Protein AF-W2SKC2-F1 (afdb_monomer)

Organism: Necator americanus (NCBI:txid51031)

Structure (mmCIF, N/CA/C/O backbone):
data_AF-W2SKC2-F1
#
_entry.id   AF-W2SKC2-F1
#
loop_
_atom_site.group_PDB
_atom_site.id
_atom_site.type_symbol
_atom_site.label_atom_id
_atom_site.label_alt_id
_atom_site.label_comp_id
_atom_site.label_asym_id
_atom_site.label_entity_id
_atom_site.label_seq_id
_atom_site.pdbx_PDB_ins_code
_atom_site.Cartn_x
_atom_site.Cartn_y
_atom_site.Cartn_z
_atom_site.occupancy
_atom_site.B_iso_or_equiv
_atom_site.auth_seq_id
_atom_site.auth_comp_id
_atom_site.auth_asym_id
_atom_site.auth_atom_id
_atom_site.pdbx_PDB_model_num
ATOM 1 N N . MET A 1 1 ? 34.112 10.067 -28.714 1.00 40.16 1 MET A N 1
ATOM 2 C CA . MET A 1 1 ? 34.175 9.701 -27.279 1.00 40.16 1 MET A CA 1
ATOM 3 C C . MET A 1 1 ? 33.811 10.871 -26.343 1.00 40.16 1 MET A C 1
ATOM 5 O O . MET A 1 1 ? 34.191 10.840 -25.188 1.00 40.16 1 MET A O 1
ATOM 9 N N . LEU A 1 2 ? 33.064 11.887 -26.811 1.00 38.91 2 LEU A N 1
ATOM 10 C CA . LEU A 1 2 ? 32.685 13.086 -26.029 1.00 38.91 2 LEU A CA 1
ATOM 11 C C . LEU A 1 2 ? 31.158 13.301 -25.934 1.00 38.91 2 LEU A C 1
ATOM 13 O O . LEU A 1 2 ? 30.699 14.217 -25.261 1.00 38.91 2 LEU A O 1
ATOM 17 N N . GLU A 1 3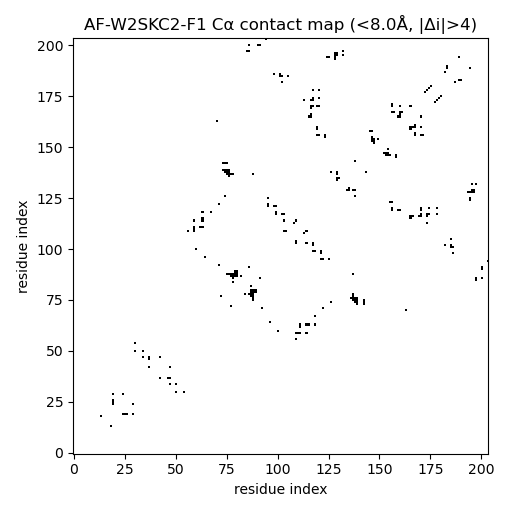 ? 30.354 12.457 -26.592 1.00 43.97 3 GLU A N 1
ATOM 18 C CA . GLU A 1 3 ? 28.886 12.585 -26.601 1.00 43.97 3 GLU A CA 1
ATOM 19 C C . GLU A 1 3 ? 28.180 11.682 -25.579 1.00 43.97 3 GLU A C 1
ATOM 21 O O . GLU A 1 3 ? 27.077 12.001 -25.142 1.00 43.97 3 GLU A O 1
ATOM 26 N N . MET A 1 4 ? 28.818 10.597 -25.124 1.00 42.38 4 MET A N 1
ATOM 27 C CA . MET A 1 4 ? 28.210 9.669 -24.156 1.00 42.38 4 MET A CA 1
ATOM 28 C C . MET A 1 4 ? 28.190 10.210 -22.716 1.00 42.38 4 MET A C 1
ATOM 30 O O . MET A 1 4 ? 27.341 9.810 -21.919 1.00 42.38 4 MET A O 1
ATOM 34 N N . GLU A 1 5 ? 29.066 11.159 -22.378 1.00 38.59 5 GLU A N 1
ATOM 35 C CA . GLU A 1 5 ? 29.107 11.766 -21.039 1.00 38.59 5 GLU A CA 1
ATOM 36 C C . GLU A 1 5 ? 27.990 12.801 -20.817 1.00 38.59 5 GLU A C 1
ATOM 38 O O . GLU A 1 5 ? 27.548 12.996 -19.686 1.00 38.59 5 GLU A O 1
ATOM 43 N N . LYS A 1 6 ? 27.431 13.399 -21.882 1.00 37.25 6 LYS A N 1
ATOM 44 C CA . LYS A 1 6 ? 26.348 14.399 -21.768 1.00 37.25 6 LYS A CA 1
ATOM 45 C C . LYS A 1 6 ? 24.965 13.812 -21.472 1.00 37.25 6 LYS A C 1
ATOM 47 O O . LYS A 1 6 ? 24.081 14.549 -21.036 1.00 37.25 6 LYS A O 1
ATOM 52 N N . PHE A 1 7 ? 24.762 12.509 -21.668 1.00 45.19 7 PHE A N 1
ATOM 53 C CA . PHE A 1 7 ? 23.481 11.854 -21.370 1.00 45.19 7 PHE A CA 1
ATOM 54 C C . PHE A 1 7 ? 23.238 11.625 -19.872 1.00 45.19 7 PHE A C 1
ATOM 56 O O . PHE A 1 7 ? 22.100 11.398 -19.474 1.00 45.19 7 PHE A O 1
ATOM 63 N N . HIS A 1 8 ? 24.270 11.726 -19.031 1.00 44.22 8 HIS A N 1
ATOM 64 C CA . HIS A 1 8 ? 24.169 11.400 -17.606 1.00 44.22 8 HIS A CA 1
ATOM 65 C C . HIS A 1 8 ? 23.664 12.553 -16.716 1.00 44.22 8 HIS A C 1
ATOM 67 O O . HIS A 1 8 ? 23.481 12.341 -15.521 1.00 44.22 8 HIS A O 1
ATOM 73 N N . GLN A 1 9 ? 23.426 13.756 -17.259 1.00 46.16 9 GLN A N 1
ATOM 74 C CA . GLN A 1 9 ? 23.131 14.954 -16.447 1.00 46.16 9 GLN A CA 1
ATOM 75 C C . GLN A 1 9 ? 21.843 15.710 -16.792 1.00 46.16 9 GLN A C 1
ATOM 77 O O . GLN A 1 9 ? 21.505 16.664 -16.093 1.00 46.16 9 GLN A O 1
ATOM 82 N N . ARG A 1 10 ? 21.093 15.327 -17.830 1.00 49.78 10 ARG A N 1
ATOM 83 C CA . ARG A 1 10 ? 19.802 15.977 -18.103 1.00 49.78 10 ARG A CA 1
ATOM 84 C C . ARG A 1 10 ? 18.673 15.146 -17.498 1.00 49.78 10 ARG A C 1
ATOM 86 O O . ARG A 1 10 ? 18.556 13.981 -17.878 1.00 49.78 10 ARG A O 1
ATOM 93 N N . PRO A 1 11 ? 17.818 15.700 -16.614 1.00 57.31 11 PRO A N 1
ATOM 94 C CA . PRO A 1 11 ? 16.533 15.069 -16.363 1.00 57.31 11 PRO A CA 1
ATOM 95 C C . PRO A 1 11 ? 15.854 14.929 -17.725 1.00 57.31 11 PRO A C 1
ATOM 97 O O . PRO A 1 11 ? 15.753 15.904 -18.474 1.00 57.31 11 PRO A O 1
ATOM 100 N N . PHE A 1 12 ? 15.480 13.704 -18.094 1.00 60.28 12 PHE A N 1
ATOM 101 C CA . PHE A 1 12 ? 14.680 13.501 -19.293 1.00 60.28 12 PHE A CA 1
ATOM 102 C C . PHE A 1 12 ? 13.454 14.419 -19.168 1.00 60.28 12 PHE A C 1
ATOM 104 O O . PHE A 1 12 ? 12.729 14.307 -18.179 1.00 60.28 12 PHE A O 1
ATOM 111 N N . PRO A 1 13 ? 13.216 15.339 -20.119 1.00 70.50 13 PRO A N 1
ATOM 112 C CA . PRO A 1 13 ? 12.170 16.356 -19.981 1.00 70.50 13 PRO A CA 1
ATOM 113 C C . PRO A 1 13 ? 10.753 15.762 -19.987 1.00 70.50 13 PRO A C 1
ATOM 115 O O . PRO A 1 13 ? 9.781 16.469 -19.735 1.00 70.50 13 PRO A O 1
ATOM 118 N N . TYR A 1 14 ? 10.627 14.463 -20.265 1.00 79.38 14 TYR A N 1
ATOM 119 C CA . TYR A 1 14 ? 9.360 13.765 -20.384 1.00 79.38 14 TYR A CA 1
ATOM 120 C C . TYR A 1 14 ? 9.299 12.590 -19.411 1.00 79.38 14 TYR A C 1
ATOM 122 O O . TYR A 1 14 ? 10.128 11.681 -19.455 1.00 79.38 14 TYR A O 1
ATOM 130 N N . SER A 1 15 ? 8.274 12.590 -18.557 1.00 87.12 15 SER A N 1
ATOM 131 C CA . SER A 1 15 ? 7.911 11.409 -17.775 1.00 87.12 15 SER A CA 1
ATOM 132 C C . SER A 1 15 ? 7.319 10.331 -18.688 1.00 87.12 15 SER A C 1
ATOM 134 O O . SER A 1 15 ? 6.757 10.643 -19.742 1.00 87.12 15 SER A O 1
ATOM 136 N N . MET A 1 16 ? 7.359 9.066 -18.262 1.00 86.62 16 MET A N 1
ATOM 137 C CA . MET A 1 16 ? 6.675 7.979 -18.975 1.00 86.62 16 MET A CA 1
ATOM 138 C C . MET A 1 16 ? 5.191 8.298 -19.194 1.00 86.62 16 MET A C 1
ATOM 140 O O . MET A 1 16 ? 4.682 8.106 -20.291 1.00 86.62 16 MET A O 1
ATOM 144 N N . LEU A 1 17 ? 4.516 8.868 -18.191 1.00 89.75 17 LEU A N 1
ATOM 145 C CA . LEU A 1 17 ? 3.121 9.293 -18.308 1.00 89.75 17 LEU A CA 1
ATOM 146 C C . LEU A 1 17 ? 2.924 10.338 -19.415 1.00 89.75 17 LEU A C 1
ATOM 148 O O . LEU A 1 17 ? 1.949 10.273 -20.161 1.00 89.75 17 LEU A O 1
ATOM 152 N N . THR A 1 18 ? 3.849 11.288 -19.539 1.00 90.44 18 THR A N 1
ATOM 153 C CA . THR A 1 18 ? 3.823 12.300 -20.601 1.00 90.44 18 THR A CA 1
ATOM 154 C C . THR A 1 18 ? 3.971 11.652 -21.976 1.00 90.44 18 THR A C 1
ATOM 156 O O . THR A 1 18 ? 3.201 11.966 -22.878 1.00 90.44 18 THR A O 1
ATOM 159 N N . ILE A 1 19 ? 4.905 10.707 -22.122 1.00 90.25 19 ILE A N 1
ATOM 160 C CA . ILE A 1 19 ? 5.127 9.974 -23.377 1.00 90.25 19 ILE A CA 1
ATOM 161 C C . ILE A 1 19 ? 3.878 9.170 -23.760 1.00 90.25 19 ILE A C 1
ATOM 163 O O . ILE A 1 19 ? 3.415 9.276 -24.890 1.00 90.25 19 ILE A O 1
ATOM 167 N N . LEU A 1 20 ? 3.288 8.432 -22.813 1.00 91.69 20 LEU A N 1
ATOM 168 C CA . LEU A 1 20 ? 2.053 7.668 -23.027 1.00 91.69 20 LEU A CA 1
ATOM 169 C C . LEU A 1 20 ? 0.914 8.550 -23.547 1.00 91.69 20 LEU A C 1
ATOM 171 O O . LEU A 1 20 ? 0.235 8.175 -24.500 1.00 91.69 20 LEU A O 1
ATOM 175 N N . LYS A 1 21 ? 0.738 9.739 -22.951 1.00 90.88 21 LYS A N 1
ATOM 176 C CA . LYS A 1 21 ? -0.283 10.713 -23.364 1.00 90.88 21 LYS A CA 1
ATOM 177 C C . LYS A 1 21 ? -0.031 11.251 -24.771 1.00 90.88 21 LYS A C 1
ATOM 179 O O . LYS A 1 21 ? -0.956 11.272 -25.572 1.00 90.88 21 LYS A O 1
ATOM 184 N N . ILE A 1 22 ? 1.204 11.654 -25.082 1.00 91.94 22 ILE A N 1
ATOM 185 C CA . ILE A 1 22 ? 1.570 12.174 -26.412 1.00 91.94 22 ILE A CA 1
ATOM 186 C C . ILE A 1 22 ? 1.364 11.099 -27.482 1.00 91.94 22 ILE A C 1
ATOM 188 O O . ILE A 1 22 ? 0.795 11.368 -28.535 1.00 91.94 22 ILE A O 1
ATOM 192 N N . CYS A 1 23 ? 1.796 9.871 -27.203 1.00 90.19 23 CYS A N 1
ATOM 193 C CA . CYS A 1 23 ? 1.672 8.753 -28.129 1.00 90.19 23 CYS A CA 1
ATOM 194 C C . CYS A 1 23 ? 0.258 8.154 -28.177 1.00 90.19 23 CYS A C 1
ATOM 196 O O . CYS A 1 23 ? -0.007 7.348 -29.062 1.00 90.19 23 CYS A O 1
ATOM 198 N N . SER A 1 24 ? -0.636 8.528 -27.253 1.00 94.12 24 SER A N 1
ATOM 199 C CA . SER A 1 24 ? -1.986 7.962 -27.115 1.00 94.12 24 SER A CA 1
ATOM 200 C C . SER A 1 24 ? -1.999 6.427 -27.032 1.00 94.12 24 SER A C 1
ATOM 202 O O . SER A 1 24 ? -2.850 5.773 -27.626 1.00 94.12 24 SER A O 1
ATOM 204 N N . VAL A 1 25 ? -1.050 5.851 -26.285 1.00 94.69 25 VAL A N 1
ATOM 205 C CA . VAL A 1 25 ? -0.922 4.395 -26.087 1.00 94.69 25 VAL A CA 1
ATOM 206 C C . VAL A 1 25 ? -1.153 4.012 -24.630 1.00 94.69 25 VAL A C 1
ATOM 208 O O . VAL A 1 25 ? -0.867 4.778 -23.706 1.00 94.69 25 VAL A O 1
ATOM 211 N N . SER A 1 26 ? -1.643 2.792 -24.408 1.00 93.81 26 SER A N 1
ATOM 212 C CA . SER A 1 26 ? -1.751 2.244 -23.052 1.00 93.81 26 SER A CA 1
ATOM 213 C C . SER A 1 26 ? -0.371 1.908 -22.467 1.00 93.81 26 SER A C 1
ATOM 215 O O . SER A 1 26 ? 0.594 1.702 -23.200 1.00 93.81 26 SER A O 1
ATOM 217 N N . VAL A 1 27 ? -0.272 1.786 -21.136 1.00 92.56 27 VAL A N 1
ATOM 218 C CA . VAL A 1 27 ? 0.963 1.333 -20.460 1.00 92.56 27 VAL A CA 1
ATOM 219 C C . VAL A 1 27 ? 1.420 -0.026 -21.003 1.00 92.56 27 VAL A C 1
ATOM 221 O O . VAL A 1 27 ? 2.601 -0.221 -21.271 1.00 92.56 27 VAL A O 1
ATOM 224 N N . MET A 1 28 ? 0.483 -0.961 -21.190 1.00 91.81 28 MET A N 1
ATOM 225 C CA . MET A 1 28 ? 0.778 -2.303 -21.699 1.00 91.81 28 MET A CA 1
ATOM 226 C C . MET A 1 28 ? 1.325 -2.247 -23.128 1.00 91.81 28 MET A C 1
ATOM 228 O O . MET A 1 28 ? 2.360 -2.842 -23.417 1.00 91.81 28 MET A O 1
ATOM 232 N N . GLU A 1 29 ? 0.662 -1.484 -23.997 1.00 93.88 29 GLU A N 1
ATOM 233 C CA . GLU A 1 29 ? 1.088 -1.292 -25.383 1.00 93.88 29 GLU A CA 1
ATOM 234 C C . GLU A 1 29 ? 2.454 -0.598 -25.473 1.00 93.88 29 GLU A C 1
ATOM 236 O O . GLU A 1 29 ? 3.292 -0.972 -26.292 1.00 93.88 29 GLU A O 1
ATOM 241 N N . PHE A 1 30 ? 2.712 0.387 -24.612 1.00 94.12 30 PHE A N 1
ATOM 242 C CA . PHE A 1 30 ? 4.004 1.060 -24.544 1.00 94.12 30 PHE A CA 1
ATOM 243 C C . PHE A 1 30 ? 5.142 0.097 -24.223 1.00 94.12 30 PHE A C 1
ATOM 245 O O . PHE A 1 30 ? 6.155 0.127 -24.915 1.00 94.12 30 PHE A O 1
ATOM 252 N N . PHE A 1 31 ? 4.984 -0.770 -23.217 1.00 93.94 31 PHE A N 1
ATOM 253 C CA . PHE A 1 31 ? 6.030 -1.732 -22.865 1.00 93.94 31 PHE A CA 1
ATOM 254 C C . PHE A 1 31 ? 6.232 -2.809 -23.938 1.00 93.94 31 PHE A C 1
ATOM 256 O O . PHE A 1 31 ? 7.376 -3.180 -24.192 1.00 93.94 31 PHE A O 1
ATOM 263 N N . ASP A 1 32 ? 5.170 -3.252 -24.619 1.00 92.88 32 ASP A N 1
ATOM 264 C CA . ASP A 1 32 ? 5.288 -4.164 -25.768 1.00 92.88 32 ASP A CA 1
ATOM 265 C C . ASP A 1 32 ? 6.097 -3.523 -26.910 1.00 92.88 32 ASP A C 1
ATOM 267 O O . ASP A 1 32 ? 7.085 -4.092 -27.379 1.00 92.88 32 ASP A O 1
ATOM 271 N N . LYS A 1 33 ? 5.758 -2.287 -27.302 1.00 92.75 33 LYS A N 1
ATOM 272 C CA . LYS A 1 33 ? 6.508 -1.551 -28.334 1.00 92.75 33 LYS A CA 1
ATOM 273 C C . LYS A 1 33 ? 7.942 -1.243 -27.900 1.00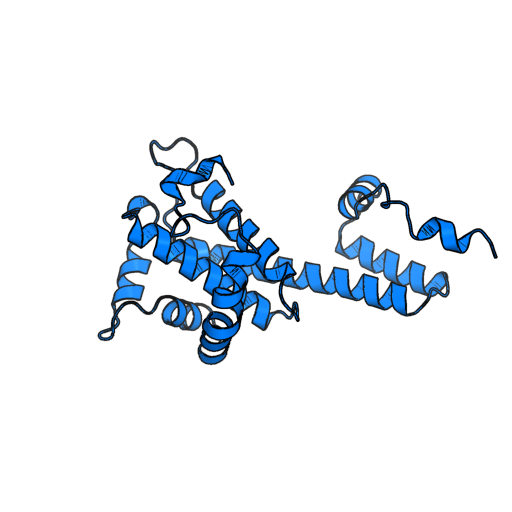 92.75 33 LYS A C 1
ATOM 275 O O . LYS A 1 33 ? 8.858 -1.376 -28.709 1.00 92.75 33 LYS A O 1
ATOM 280 N N . LEU A 1 34 ? 8.145 -0.850 -26.642 1.00 91.44 34 LEU A N 1
ATOM 281 C CA . LEU A 1 34 ? 9.464 -0.553 -26.087 1.00 91.44 34 LEU A CA 1
ATOM 282 C C . LEU A 1 34 ? 10.357 -1.796 -26.092 1.00 91.44 34 LEU A C 1
ATOM 284 O O . LEU A 1 34 ? 11.519 -1.690 -26.471 1.00 91.44 34 LEU A O 1
ATOM 288 N N . SER A 1 35 ? 9.822 -2.969 -25.741 1.00 90.44 35 SER A N 1
ATOM 289 C CA . SER A 1 35 ? 10.574 -4.227 -25.796 1.00 90.44 35 SER A CA 1
ATOM 290 C C . SER A 1 35 ? 11.034 -4.539 -27.219 1.00 90.44 35 SER A C 1
ATOM 292 O O . SER A 1 35 ? 12.222 -4.746 -27.444 1.00 90.44 35 SER A O 1
ATOM 294 N N . ARG A 1 36 ? 10.124 -4.472 -28.201 1.00 91.44 36 ARG A N 1
ATOM 295 C CA . ARG A 1 36 ? 10.465 -4.706 -29.616 1.0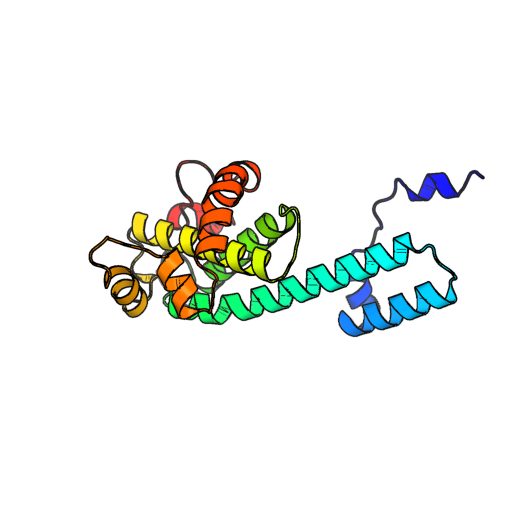0 91.44 36 ARG A CA 1
ATOM 296 C C . ARG A 1 36 ? 11.513 -3.721 -30.122 1.00 91.44 36 ARG A C 1
ATOM 298 O O . ARG A 1 36 ? 12.410 -4.098 -30.868 1.00 91.44 36 ARG A O 1
ATOM 305 N N . TRP A 1 37 ? 11.405 -2.453 -29.726 1.00 90.88 37 TRP A N 1
ATOM 306 C CA . TRP A 1 37 ? 12.379 -1.436 -30.107 1.00 90.88 37 TRP A CA 1
ATOM 307 C C . TRP A 1 37 ? 13.760 -1.698 -29.496 1.00 90.88 37 TRP A C 1
ATOM 309 O O . TRP A 1 37 ? 14.753 -1.589 -30.208 1.00 90.88 37 TRP A O 1
ATOM 319 N N . ILE A 1 38 ? 13.834 -2.082 -28.216 1.00 90.12 38 ILE A N 1
ATOM 320 C CA . ILE A 1 38 ? 15.090 -2.459 -27.542 1.00 90.12 38 ILE A CA 1
ATOM 321 C C . ILE A 1 38 ? 15.767 -3.621 -28.282 1.00 90.12 38 ILE A C 1
ATOM 323 O O . ILE A 1 38 ? 16.977 -3.556 -28.523 1.00 90.12 38 ILE A O 1
ATOM 327 N N . ASP A 1 39 ? 14.984 -4.628 -28.679 1.00 88.50 39 ASP A N 1
ATOM 328 C CA . ASP A 1 39 ? 15.467 -5.800 -29.414 1.00 88.50 39 ASP A CA 1
ATOM 329 C C . ASP A 1 39 ? 16.016 -5.411 -30.798 1.00 88.50 39 ASP A C 1
ATOM 331 O O . ASP A 1 39 ? 17.134 -5.788 -31.152 1.00 88.50 39 ASP A O 1
ATOM 335 N N . ILE A 1 40 ? 15.280 -4.589 -31.558 1.00 90.50 40 ILE A N 1
ATOM 336 C CA . ILE A 1 40 ? 15.707 -4.090 -32.880 1.00 90.50 40 ILE A CA 1
ATOM 337 C C . ILE A 1 40 ? 16.955 -3.213 -32.767 1.00 90.50 40 ILE A C 1
ATOM 339 O O . ILE A 1 40 ? 17.866 -3.309 -33.587 1.00 90.50 40 ILE A O 1
ATOM 343 N N . ALA A 1 41 ? 17.008 -2.348 -31.756 1.00 87.88 41 ALA A N 1
ATOM 344 C CA . ALA A 1 41 ? 18.106 -1.415 -31.550 1.00 87.88 41 ALA A CA 1
ATOM 345 C C . ALA A 1 41 ? 19.395 -2.099 -31.064 1.00 87.88 41 ALA A C 1
ATOM 347 O O . ALA A 1 41 ? 20.389 -1.408 -30.837 1.00 87.88 41 ALA A O 1
ATOM 348 N N . THR A 1 42 ? 19.404 -3.425 -30.862 1.00 82.62 42 THR A N 1
ATOM 349 C CA . THR A 1 42 ? 20.524 -4.173 -30.257 1.00 82.62 42 THR A CA 1
ATOM 350 C C . THR A 1 42 ? 20.996 -3.534 -28.944 1.00 82.62 42 THR A C 1
ATOM 352 O O . THR A 1 42 ? 22.185 -3.469 -28.633 1.00 82.62 42 THR A O 1
ATOM 355 N N . SER A 1 43 ? 20.040 -2.981 -28.191 1.00 77.25 43 SER A N 1
ATOM 356 C CA . SER A 1 43 ? 20.314 -2.196 -26.992 1.00 77.25 43 SER A CA 1
ATOM 357 C C . SER A 1 43 ? 20.898 -3.060 -25.874 1.00 77.25 43 SER A C 1
ATOM 359 O O . SER A 1 43 ? 20.674 -4.266 -25.799 1.00 77.25 43 SER A O 1
ATOM 361 N N . SER A 1 44 ? 21.646 -2.433 -24.959 1.00 84.94 44 SER A N 1
ATOM 362 C CA . SER A 1 44 ? 22.273 -3.162 -23.850 1.00 84.94 44 SER A CA 1
ATOM 363 C C . SER A 1 44 ? 21.239 -3.875 -22.968 1.00 84.94 44 SER A C 1
ATOM 365 O O . SER A 1 44 ? 20.182 -3.313 -22.660 1.00 84.94 44 SER A O 1
ATOM 367 N N . LYS A 1 45 ? 21.603 -5.060 -22.460 1.00 84.75 45 LYS A N 1
ATOM 368 C CA . LYS A 1 45 ? 20.802 -5.848 -21.504 1.00 84.75 45 LYS A CA 1
ATOM 369 C C . LYS A 1 45 ? 20.312 -5.019 -20.306 1.00 84.75 45 LYS A C 1
ATOM 371 O O . LYS A 1 45 ? 19.199 -5.202 -19.830 1.00 84.75 45 LYS A O 1
ATOM 376 N N . ARG A 1 46 ? 21.100 -4.027 -19.880 1.00 87.88 46 ARG A N 1
ATOM 377 C CA . ARG A 1 46 ? 20.750 -3.086 -18.806 1.00 87.88 46 ARG A CA 1
ATOM 378 C C . ARG A 1 46 ? 19.459 -2.303 -19.081 1.00 87.88 46 ARG A C 1
ATOM 380 O O . ARG A 1 46 ? 18.682 -2.078 -18.158 1.00 87.88 46 ARG A O 1
ATOM 387 N N . ILE A 1 47 ? 19.232 -1.857 -20.319 1.00 87.38 47 ILE A N 1
ATOM 388 C CA . ILE A 1 47 ? 18.025 -1.094 -20.687 1.00 87.38 47 ILE A CA 1
ATOM 389 C C . ILE A 1 47 ? 16.803 -2.017 -20.671 1.00 87.38 47 ILE A C 1
ATOM 391 O O . ILE A 1 47 ? 15.752 -1.634 -20.156 1.00 87.38 47 ILE A O 1
ATOM 395 N N . GLN A 1 48 ? 16.966 -3.245 -21.167 1.00 88.19 48 GLN A N 1
ATOM 396 C CA . GLN A 1 48 ? 15.934 -4.278 -21.126 1.00 88.19 48 GLN A CA 1
ATOM 397 C C . GLN A 1 48 ? 15.532 -4.611 -19.681 1.00 88.19 48 GLN A C 1
ATOM 399 O O . GLN A 1 48 ? 14.356 -4.538 -19.336 1.00 88.19 48 GLN A O 1
ATOM 404 N N . GLU A 1 49 ? 16.505 -4.885 -18.809 1.00 91.12 49 GLU A N 1
ATOM 405 C CA . GLU A 1 49 ? 16.278 -5.169 -17.386 1.00 91.12 49 GLU A CA 1
ATOM 406 C C . GLU A 1 49 ? 15.605 -3.992 -16.664 1.00 91.12 49 GLU A C 1
ATOM 408 O O . GLU A 1 49 ? 14.679 -4.187 -15.876 1.00 91.12 49 GLU A O 1
ATOM 413 N N . HIS A 1 50 ? 16.021 -2.757 -16.958 1.00 90.50 50 HIS A N 1
ATOM 414 C CA . HIS A 1 50 ? 15.403 -1.563 -16.387 1.00 90.50 50 HIS A CA 1
ATOM 415 C C . HIS A 1 50 ? 13.940 -1.395 -16.829 1.00 90.50 50 HIS A C 1
ATOM 417 O O . HIS A 1 50 ? 13.076 -1.130 -15.993 1.00 90.50 50 HIS A O 1
ATOM 423 N N . SER A 1 51 ? 13.647 -1.597 -18.119 1.00 91.56 51 SER A N 1
ATOM 424 C CA . SER A 1 51 ? 12.282 -1.569 -18.662 1.00 91.56 51 SER A CA 1
ATOM 425 C C . SER A 1 51 ? 11.387 -2.608 -17.976 1.00 91.56 51 SER A C 1
ATOM 427 O O . SER A 1 51 ? 10.340 -2.261 -17.423 1.00 91.56 51 SER A O 1
ATOM 429 N N . LEU A 1 52 ? 11.854 -3.860 -17.906 1.00 91.56 52 LEU A N 1
ATOM 430 C CA . LEU A 1 52 ? 11.145 -4.962 -17.250 1.00 91.56 52 LEU A CA 1
ATOM 431 C C . LEU A 1 52 ? 10.901 -4.687 -15.762 1.00 91.56 52 LEU A C 1
ATOM 433 O O . LEU A 1 52 ? 9.815 -4.962 -15.249 1.00 91.56 52 LEU A O 1
ATOM 437 N N . LYS A 1 53 ? 11.877 -4.092 -15.064 1.00 91.81 53 LYS A N 1
ATOM 438 C CA . LYS A 1 53 ? 11.727 -3.710 -13.655 1.00 91.81 53 LYS A CA 1
ATOM 439 C C . LYS A 1 53 ? 10.617 -2.676 -13.461 1.00 91.81 53 LYS A C 1
ATOM 441 O O . LYS A 1 53 ? 9.825 -2.820 -12.531 1.00 91.81 53 LYS A O 1
ATOM 446 N N . ILE A 1 54 ? 10.522 -1.659 -14.323 1.00 92.62 54 ILE A N 1
ATOM 447 C CA . ILE A 1 54 ? 9.443 -0.660 -14.237 1.00 92.62 54 ILE A CA 1
ATOM 448 C C . ILE A 1 54 ? 8.089 -1.309 -14.538 1.00 92.62 54 ILE A C 1
ATOM 450 O O . ILE A 1 54 ? 7.131 -1.088 -13.798 1.00 92.62 54 ILE A O 1
ATOM 454 N N . GLN A 1 55 ? 8.007 -2.133 -15.585 1.00 94.31 55 GLN A N 1
ATOM 455 C CA . GLN A 1 55 ? 6.774 -2.830 -15.947 1.00 94.31 55 GLN A CA 1
ATOM 456 C C . GLN A 1 55 ? 6.274 -3.724 -14.803 1.00 94.31 55 GLN A C 1
ATOM 458 O O . GLN A 1 55 ? 5.103 -3.653 -14.432 1.00 94.31 55 GLN A O 1
ATOM 463 N N . SER A 1 56 ? 7.169 -4.514 -14.201 1.00 94.00 56 SER A N 1
ATOM 464 C CA . SER A 1 56 ? 6.861 -5.372 -13.052 1.00 94.00 56 SER A CA 1
ATOM 465 C C . SER A 1 56 ? 6.422 -4.553 -11.830 1.00 94.00 56 SER A C 1
ATOM 467 O O . SER A 1 56 ? 5.376 -4.823 -11.242 1.00 94.00 56 SER A O 1
ATOM 469 N N . SER A 1 57 ? 7.148 -3.472 -11.515 1.00 94.12 57 SER A N 1
ATOM 470 C CA . SER A 1 57 ? 6.809 -2.528 -10.438 1.00 94.12 57 SER A CA 1
ATOM 471 C C . SER A 1 57 ? 5.390 -1.963 -10.577 1.00 94.12 57 SER A C 1
ATOM 473 O O . SER A 1 57 ? 4.642 -1.908 -9.596 1.00 94.12 57 SER A O 1
ATOM 475 N N . LEU A 1 58 ? 5.007 -1.563 -11.796 1.00 94.31 58 LEU A N 1
ATOM 476 C CA . LEU A 1 58 ? 3.674 -1.046 -12.107 1.00 94.31 58 LEU A CA 1
ATOM 477 C C . LEU A 1 58 ? 2.605 -2.138 -12.023 1.00 94.31 58 LEU A C 1
ATOM 479 O O . LEU A 1 58 ? 1.537 -1.891 -11.466 1.00 94.31 58 LEU A O 1
ATOM 483 N N . ALA A 1 59 ? 2.888 -3.341 -12.530 1.00 95.94 59 ALA A N 1
ATOM 484 C CA . ALA A 1 59 ? 1.966 -4.470 -12.451 1.00 95.94 59 ALA A CA 1
ATOM 485 C C . ALA A 1 59 ? 1.632 -4.818 -10.993 1.00 95.94 59 ALA A C 1
ATOM 487 O O . ALA A 1 59 ? 0.456 -4.949 -10.650 1.00 95.94 59 ALA A O 1
ATOM 488 N N . VAL A 1 60 ? 2.642 -4.866 -10.117 1.00 97.31 60 VAL A N 1
ATOM 489 C CA . VAL A 1 60 ? 2.440 -5.058 -8.675 1.00 97.31 60 VAL A CA 1
ATOM 490 C C . VAL A 1 60 ? 1.583 -3.933 -8.099 1.00 97.31 60 VAL A C 1
ATOM 492 O O . VAL A 1 60 ? 0.572 -4.217 -7.464 1.00 97.31 60 VAL A O 1
ATOM 495 N N . SER A 1 61 ? 1.902 -2.663 -8.378 1.00 96.50 61 SER A N 1
ATOM 496 C CA . SER A 1 61 ? 1.090 -1.527 -7.914 1.00 96.50 61 SER A CA 1
ATOM 497 C C . SER A 1 61 ? -0.379 -1.620 -8.352 1.00 96.50 61 SER A C 1
ATOM 499 O O . SER A 1 61 ? -1.260 -1.331 -7.547 1.00 96.50 61 SER A O 1
ATOM 501 N N . VAL A 1 62 ? -0.673 -2.077 -9.573 1.00 96.62 62 VAL A N 1
ATOM 502 C CA . VAL A 1 62 ? -2.057 -2.289 -10.038 1.00 96.62 62 VAL A CA 1
ATOM 503 C C . VAL A 1 62 ? -2.766 -3.376 -9.227 1.00 96.62 62 VAL A C 1
ATOM 505 O O . VAL A 1 62 ? -3.931 -3.205 -8.870 1.00 96.62 62 VAL A O 1
ATOM 508 N N . VAL A 1 63 ? -2.091 -4.490 -8.929 1.00 97.81 63 VAL A N 1
ATOM 509 C CA . VAL A 1 63 ? -2.681 -5.572 -8.124 1.00 97.81 63 VAL A CA 1
ATOM 510 C C . VAL A 1 63 ? -2.942 -5.106 -6.692 1.00 97.81 63 VAL A C 1
ATOM 512 O O . VAL A 1 63 ? -4.033 -5.341 -6.175 1.00 97.81 63 VAL A O 1
ATOM 515 N N . ILE A 1 64 ? -1.993 -4.391 -6.078 1.00 98.31 64 ILE A N 1
ATOM 516 C CA . ILE A 1 64 ? -2.159 -3.832 -4.728 1.00 98.31 64 ILE A CA 1
ATOM 517 C C . ILE A 1 64 ? -3.310 -2.822 -4.694 1.00 98.31 64 ILE A C 1
ATOM 519 O O . ILE A 1 64 ? -4.178 -2.934 -3.837 1.00 98.31 64 ILE A O 1
ATOM 523 N N . PHE A 1 65 ? -3.392 -1.902 -5.660 1.00 97.94 65 PHE A N 1
ATOM 524 C CA . PHE A 1 65 ? -4.494 -0.936 -5.741 1.00 97.94 65 PHE A CA 1
ATOM 525 C C . PHE A 1 65 ? -5.864 -1.626 -5.827 1.00 97.94 65 PHE A C 1
ATOM 527 O O . PHE A 1 65 ? -6.805 -1.263 -5.124 1.00 97.94 65 PHE A O 1
ATOM 534 N N . LYS A 1 66 ? -5.971 -2.670 -6.660 1.00 97.62 66 LYS A N 1
ATOM 535 C CA . LYS A 1 66 ? -7.198 -3.470 -6.790 1.00 97.62 66 LYS A CA 1
ATOM 536 C C . LYS A 1 66 ? -7.558 -4.206 -5.501 1.00 97.62 66 LYS A C 1
ATOM 538 O O . LYS A 1 66 ? -8.742 -4.341 -5.214 1.00 97.62 66 LYS A O 1
ATOM 543 N N . LYS A 1 67 ? -6.565 -4.692 -4.748 1.00 98.00 67 LYS A N 1
ATOM 544 C CA . LYS A 1 67 ? -6.766 -5.359 -3.452 1.00 98.00 67 LYS A CA 1
ATOM 545 C C . LYS A 1 67 ? -7.131 -4.375 -2.341 1.00 98.00 67 LYS A C 1
ATOM 547 O O . LYS A 1 67 ? -7.920 -4.738 -1.477 1.00 98.00 67 LYS A O 1
ATOM 552 N N . LEU A 1 68 ? -6.629 -3.142 -2.390 1.00 98.44 68 LEU A N 1
ATOM 553 C CA . LEU A 1 68 ? -6.935 -2.115 -1.398 1.00 98.44 68 LEU A CA 1
ATOM 554 C C . LEU A 1 68 ? -8.430 -1.783 -1.356 1.00 98.44 68 LEU A C 1
ATOM 556 O O . LEU A 1 68 ? -8.982 -1.639 -0.276 1.00 98.44 68 LEU A O 1
ATOM 560 N N . LEU A 1 69 ? -9.096 -1.681 -2.509 1.00 96.12 69 LEU A N 1
ATOM 561 C CA . LEU A 1 69 ? -10.499 -1.259 -2.575 1.00 96.12 69 LEU A CA 1
ATOM 562 C C . LEU A 1 69 ? -11.475 -2.131 -1.756 1.00 96.12 69 LEU A C 1
ATOM 564 O O . LEU A 1 69 ? -12.215 -1.561 -0.955 1.00 96.12 69 LEU A O 1
ATOM 568 N N . PRO A 1 70 ? -11.533 -3.467 -1.927 1.00 96.25 70 PRO A N 1
ATOM 569 C CA . PRO A 1 70 ? -12.405 -4.300 -1.106 1.00 96.25 70 PRO A CA 1
ATOM 570 C C . PRO A 1 70 ? -12.004 -4.271 0.372 1.00 96.25 70 PRO A C 1
ATOM 572 O O . PRO A 1 70 ? -12.888 -4.183 1.210 1.00 96.25 70 PRO A O 1
ATOM 575 N N . ILE A 1 71 ? -10.703 -4.247 0.695 1.00 97.56 71 ILE A N 1
ATOM 576 C CA . ILE A 1 71 ? -10.227 -4.145 2.086 1.00 97.56 71 ILE A CA 1
ATOM 577 C C . ILE A 1 71 ? -10.723 -2.853 2.731 1.00 97.56 71 ILE A C 1
ATOM 579 O O . ILE A 1 71 ? -11.286 -2.874 3.817 1.00 97.56 71 ILE A O 1
ATOM 583 N N . PHE A 1 72 ? -10.557 -1.731 2.035 1.00 97.25 72 PHE A N 1
ATOM 584 C CA . PHE A 1 72 ? -10.982 -0.424 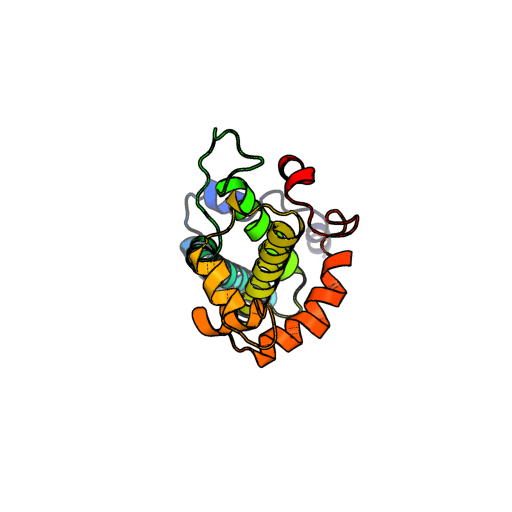2.509 1.00 97.25 72 PHE A CA 1
ATOM 585 C C . PHE A 1 72 ? -12.491 -0.388 2.772 1.00 97.25 72 PHE A C 1
ATOM 587 O O . PHE A 1 72 ? -12.920 0.075 3.819 1.00 97.25 72 PHE A O 1
ATOM 594 N N . ARG A 1 73 ? -13.296 -0.936 1.855 1.00 95.38 73 ARG A N 1
ATOM 595 C CA . ARG A 1 73 ? -14.761 -0.992 1.995 1.00 95.38 73 ARG A CA 1
ATOM 596 C C . ARG A 1 73 ? -15.247 -1.904 3.117 1.00 95.38 73 ARG A C 1
ATOM 598 O O . ARG A 1 73 ? -16.360 -1.715 3.577 1.00 95.38 73 ARG A O 1
ATOM 605 N N . THR A 1 74 ? -14.455 -2.897 3.513 1.00 95.06 74 THR A N 1
ATOM 606 C CA . THR A 1 74 ? -14.779 -3.767 4.651 1.00 95.06 74 THR A CA 1
ATOM 607 C C . THR A 1 74 ? -14.493 -3.096 5.992 1.00 95.06 74 THR A C 1
ATOM 609 O O . THR A 1 74 ? -15.047 -3.515 6.996 1.00 95.06 74 THR A O 1
ATOM 612 N N . LEU A 1 75 ? -13.605 -2.101 6.035 1.00 95.00 75 LEU A N 1
ATOM 613 C CA . LEU A 1 75 ? -13.142 -1.503 7.291 1.00 95.00 75 LEU A CA 1
ATOM 614 C C . LEU A 1 75 ? -13.713 -0.114 7.548 1.00 95.00 75 LEU A C 1
ATOM 616 O O . LEU A 1 75 ? -13.886 0.266 8.701 1.00 95.00 75 LEU A O 1
ATOM 620 N N . PHE A 1 76 ? -13.950 0.661 6.492 1.00 95.31 76 PHE A N 1
ATOM 621 C CA . PHE A 1 76 ? -14.286 2.072 6.610 1.00 95.31 76 PHE A CA 1
ATOM 622 C C . PHE A 1 76 ? -15.683 2.354 6.075 1.00 95.31 76 PHE A C 1
ATOM 624 O O . PHE A 1 76 ? -16.048 1.936 4.970 1.00 95.31 76 PHE A O 1
ATOM 631 N N . GLN A 1 77 ? -16.432 3.131 6.850 1.00 94.25 77 GLN A N 1
ATOM 632 C CA . GLN A 1 77 ? -17.749 3.616 6.484 1.00 94.25 77 GLN A CA 1
ATOM 633 C C . GLN A 1 77 ? -17.642 4.593 5.303 1.00 94.25 77 GLN A C 1
ATOM 635 O O . GLN A 1 77 ? -16.717 5.406 5.198 1.00 94.25 77 GLN A O 1
ATOM 640 N N . TYR A 1 78 ? -18.609 4.529 4.385 1.00 93.38 78 TYR A N 1
ATOM 641 C CA . TYR A 1 78 ? -18.668 5.479 3.278 1.00 93.38 78 TYR A CA 1
ATOM 642 C C . TYR A 1 78 ? -19.210 6.839 3.737 1.00 93.38 78 TYR A C 1
ATOM 644 O O . TYR A 1 78 ? -20.358 6.952 4.168 1.00 93.38 78 TYR A O 1
ATOM 652 N N . VAL A 1 79 ? -18.395 7.875 3.551 1.00 91.56 79 VAL A N 1
ATOM 653 C CA . VAL A 1 79 ? -18.661 9.277 3.865 1.00 91.56 79 VAL A CA 1
ATOM 654 C C . VAL A 1 79 ? -18.551 10.099 2.570 1.00 91.56 79 VAL A C 1
ATOM 656 O O . VAL A 1 79 ? -17.448 10.251 2.021 1.00 91.56 79 VAL A O 1
ATOM 659 N N . PRO A 1 80 ? -19.680 10.597 2.028 1.00 89.19 80 PRO A N 1
ATOM 660 C CA . PRO A 1 80 ? -19.711 11.312 0.756 1.00 89.19 80 PRO A CA 1
ATOM 661 C C . PRO A 1 80 ? -19.129 12.726 0.867 1.00 89.19 80 PRO A C 1
ATOM 663 O O . PRO A 1 80 ? -19.238 13.389 1.895 1.00 89.19 80 PRO A O 1
ATOM 666 N N . SER A 1 81 ? -18.578 13.226 -0.240 1.00 83.31 81 SER A N 1
ATOM 667 C CA . SER A 1 81 ? -18.115 14.614 -0.346 1.00 83.31 81 SER A CA 1
ATOM 668 C C . SER A 1 81 ? -19.255 15.607 -0.087 1.00 83.31 81 SER A C 1
ATOM 670 O O . SER A 1 81 ? -20.319 15.496 -0.693 1.00 83.31 81 SER A O 1
ATOM 672 N N . GLY A 1 82 ? -19.023 16.583 0.794 1.00 74.31 82 GLY A N 1
ATOM 673 C CA . GLY A 1 82 ? -20.019 17.577 1.209 1.00 74.31 82 GLY A CA 1
ATOM 674 C C . GLY A 1 82 ? -20.835 17.204 2.452 1.00 74.31 82 GLY A C 1
ATOM 675 O O . GLY A 1 82 ? -21.721 17.966 2.834 1.00 74.31 82 GLY A O 1
ATOM 676 N N . SER A 1 83 ? -20.557 16.066 3.100 1.00 77.88 83 SER A N 1
ATOM 677 C CA . SER A 1 83 ? -21.047 15.801 4.459 1.00 77.88 83 SER A CA 1
ATOM 678 C C . SER A 1 83 ? -20.465 16.794 5.470 1.00 77.88 83 SER A C 1
ATOM 680 O O . SER A 1 83 ? -19.359 17.283 5.275 1.00 77.88 83 SER A O 1
ATOM 682 N N . THR A 1 84 ? -21.138 17.004 6.603 1.00 78.25 84 THR A N 1
ATOM 683 C CA . THR A 1 84 ? -20.627 17.812 7.731 1.00 78.25 84 THR A CA 1
ATOM 684 C C . THR A 1 84 ? -19.513 17.128 8.537 1.00 78.25 84 THR A C 1
ATOM 686 O O . THR A 1 84 ? -19.167 17.609 9.612 1.00 78.25 84 THR A O 1
ATOM 689 N N . GLN A 1 85 ? -19.008 15.984 8.065 1.00 76.50 85 GLN A N 1
ATOM 690 C CA . GLN A 1 85 ? -17.957 15.208 8.721 1.00 76.50 85 GLN A CA 1
ATOM 691 C C . GLN A 1 85 ? -16.571 15.828 8.523 1.00 76.50 85 GLN A C 1
ATOM 693 O O . GLN A 1 85 ? -16.360 16.614 7.600 1.00 76.50 85 GLN A O 1
ATOM 698 N N . SER A 1 86 ? -15.632 15.427 9.382 1.00 73.00 86 SER A N 1
ATOM 699 C CA . SER A 1 86 ? -14.244 15.907 9.422 1.00 73.00 86 SER A CA 1
ATOM 700 C C . SER A 1 86 ? -13.484 15.709 8.105 1.00 73.00 86 SER A C 1
ATOM 702 O O . SER A 1 86 ? -12.773 16.607 7.672 1.00 73.00 86 SER A O 1
ATOM 704 N N . PHE A 1 87 ? -13.658 14.569 7.433 1.00 84.38 87 PHE A N 1
ATOM 705 C CA . PHE A 1 87 ? -13.079 14.295 6.114 1.00 84.38 87 PHE A CA 1
ATOM 706 C C . PHE A 1 87 ? -13.956 13.326 5.301 1.00 84.38 87 PHE A C 1
ATOM 708 O O . PHE A 1 87 ? -14.998 12.867 5.759 1.00 84.38 87 PHE A O 1
ATOM 715 N N . TYR A 1 88 ? -13.569 13.031 4.056 1.00 88.81 88 TYR A N 1
ATOM 716 C CA . TYR A 1 88 ? -14.357 12.201 3.131 1.00 88.81 88 TYR A CA 1
ATOM 717 C C . TYR A 1 88 ? -13.644 10.891 2.791 1.00 88.81 88 TYR A C 1
ATOM 719 O O . TYR A 1 88 ? -12.414 10.861 2.695 1.00 88.81 88 TYR A O 1
ATOM 727 N N . SER A 1 89 ? -14.397 9.830 2.472 1.00 91.31 89 SER A N 1
ATOM 728 C CA . SER A 1 89 ? -13.800 8.523 2.141 1.00 91.31 89 SER A CA 1
ATOM 729 C C . SER A 1 89 ? -12.856 8.576 0.942 1.00 91.31 89 SER A C 1
ATOM 731 O O . SER A 1 89 ? -11.874 7.842 0.907 1.00 91.31 89 SER A O 1
ATOM 733 N N . ASN A 1 90 ? -13.115 9.448 -0.039 1.00 90.19 90 ASN A N 1
ATOM 734 C CA . ASN A 1 90 ? -12.220 9.626 -1.186 1.00 90.19 90 ASN A CA 1
ATOM 735 C C . ASN A 1 90 ? -10.855 10.190 -0.764 1.00 90.19 90 ASN A C 1
ATOM 737 O O . ASN A 1 90 ? -9.827 9.740 -1.272 1.00 90.19 90 ASN A O 1
ATOM 741 N N . SER A 1 91 ? -10.843 11.147 0.167 1.00 89.19 91 SER A N 1
ATOM 742 C CA . SER A 1 91 ? -9.615 11.740 0.699 1.00 89.19 91 SER A CA 1
ATOM 743 C C . SER A 1 91 ? -8.848 10.718 1.531 1.00 89.19 91 SER A C 1
ATOM 745 O O . SER A 1 91 ? -7.670 10.489 1.272 1.00 89.19 91 SER A O 1
ATOM 747 N N . LEU A 1 92 ? -9.535 10.007 2.433 1.00 92.69 92 LEU A N 1
ATOM 748 C CA . LEU A 1 92 ? -8.928 8.941 3.233 1.00 92.69 92 LEU A CA 1
ATOM 749 C C . LEU A 1 92 ? -8.335 7.836 2.346 1.00 92.69 92 LEU A C 1
ATOM 751 O O . LEU A 1 92 ? -7.185 7.445 2.522 1.00 92.69 92 LEU A O 1
ATOM 755 N N . PHE A 1 93 ? -9.083 7.361 1.346 1.00 94.56 93 PHE A N 1
ATOM 756 C CA . PHE A 1 93 ? -8.596 6.352 0.404 1.00 94.56 93 PHE A CA 1
ATOM 757 C C . PHE A 1 93 ? -7.361 6.838 -0.366 1.00 94.56 93 PHE A C 1
ATOM 759 O O . PHE A 1 93 ? -6.408 6.080 -0.562 1.00 94.56 93 PHE A O 1
ATOM 766 N N . THR A 1 94 ? -7.361 8.106 -0.786 1.00 92.50 94 THR A N 1
ATOM 767 C CA . THR A 1 94 ? -6.228 8.724 -1.488 1.00 92.50 94 THR A CA 1
ATOM 768 C C . THR A 1 94 ? -4.997 8.794 -0.591 1.00 92.50 94 THR A C 1
ATOM 770 O O . THR A 1 94 ? -3.919 8.396 -1.030 1.00 92.50 94 THR A O 1
ATOM 773 N N . LEU A 1 95 ? -5.159 9.209 0.668 1.00 91.38 95 LEU A N 1
ATOM 774 C CA . LEU A 1 95 ? -4.090 9.240 1.663 1.00 91.38 95 LEU A CA 1
ATOM 775 C C . LEU A 1 95 ? -3.516 7.839 1.912 1.00 91.38 95 LEU A C 1
ATOM 777 O O . LEU A 1 95 ? -2.305 7.640 1.815 1.00 91.38 95 LEU A O 1
ATOM 781 N N . VAL A 1 96 ? -4.376 6.847 2.171 1.00 95.00 96 VAL A N 1
ATOM 782 C CA . VAL A 1 96 ? -3.966 5.447 2.370 1.00 95.00 96 VAL A CA 1
ATOM 783 C C . VAL A 1 96 ? -3.154 4.962 1.169 1.00 95.00 96 VAL A C 1
ATOM 785 O O . VAL A 1 96 ? -2.065 4.404 1.326 1.00 95.00 96 VAL A O 1
ATOM 788 N N . TRP A 1 97 ? -3.648 5.213 -0.046 1.00 96.69 97 TRP A N 1
ATOM 789 C CA . TRP A 1 97 ? -2.951 4.834 -1.268 1.00 96.69 97 TRP A CA 1
ATOM 790 C C . TRP A 1 97 ? -1.606 5.548 -1.430 1.00 96.69 97 TRP A C 1
ATOM 792 O O . TRP A 1 97 ? -0.616 4.914 -1.803 1.00 96.69 97 TRP A O 1
ATOM 802 N N . LEU A 1 98 ? -1.539 6.842 -1.119 1.00 93.06 98 LEU A N 1
ATOM 803 C CA . LEU A 1 98 ? -0.307 7.619 -1.176 1.00 93.06 98 LEU A CA 1
ATOM 804 C C . LEU A 1 98 ? 0.752 7.048 -0.225 1.00 93.06 98 LEU A C 1
ATOM 806 O O . LEU A 1 98 ? 1.879 6.790 -0.654 1.00 93.06 98 LEU A O 1
ATOM 810 N N . ILE A 1 99 ? 0.379 6.762 1.026 1.00 93.19 99 ILE A N 1
ATOM 811 C CA . ILE A 1 99 ? 1.272 6.136 2.010 1.00 93.19 99 ILE A CA 1
ATOM 812 C C . ILE A 1 99 ? 1.778 4.788 1.484 1.00 93.19 99 ILE A C 1
ATOM 814 O O . ILE A 1 99 ? 2.978 4.519 1.542 1.00 93.19 99 ILE A O 1
ATOM 818 N N . ILE A 1 100 ? 0.902 3.957 0.908 1.00 95.88 100 ILE A N 1
ATOM 819 C CA . ILE A 1 100 ? 1.289 2.666 0.315 1.00 95.88 100 ILE A CA 1
ATOM 820 C C . ILE A 1 100 ? 2.313 2.855 -0.806 1.00 95.88 100 ILE A C 1
ATOM 822 O O . ILE A 1 100 ? 3.309 2.133 -0.847 1.00 95.88 100 ILE A O 1
ATOM 826 N N . VAL A 1 101 ? 2.100 3.811 -1.715 1.00 94.56 101 VAL A N 1
ATOM 827 C CA . VAL A 1 101 ? 3.025 4.077 -2.827 1.00 94.56 101 VAL A CA 1
ATOM 828 C C . VAL A 1 101 ? 4.393 4.524 -2.310 1.00 94.56 101 VAL A C 1
ATOM 830 O O . VAL A 1 101 ? 5.413 4.017 -2.787 1.00 94.56 101 VAL A O 1
ATOM 833 N N . ILE A 1 102 ? 4.424 5.423 -1.322 1.00 92.12 102 ILE A N 1
ATOM 834 C CA . ILE A 1 102 ? 5.665 5.920 -0.716 1.00 92.12 102 ILE A CA 1
ATOM 835 C C . ILE A 1 102 ? 6.398 4.778 0.004 1.00 92.12 102 ILE A C 1
ATOM 837 O O . ILE A 1 102 ? 7.569 4.512 -0.275 1.00 92.12 102 ILE A O 1
ATOM 841 N N . MET A 1 103 ? 5.701 4.041 0.872 1.00 92.88 103 MET A N 1
ATOM 842 C CA . MET A 1 103 ? 6.282 2.927 1.625 1.00 92.88 103 MET A CA 1
ATOM 843 C C . MET A 1 103 ? 6.761 1.805 0.703 1.00 92.88 103 MET A C 1
ATOM 845 O O . MET A 1 103 ? 7.862 1.288 0.890 1.00 92.88 103 MET A O 1
ATOM 849 N N . LYS A 1 104 ? 6.008 1.471 -0.351 1.00 94.06 104 LYS A N 1
ATOM 850 C CA . LYS A 1 104 ? 6.416 0.478 -1.354 1.00 94.06 104 LYS A CA 1
ATOM 851 C C . LYS A 1 104 ? 7.746 0.844 -2.002 1.00 94.06 104 LYS A C 1
ATOM 853 O O . LYS A 1 104 ? 8.591 -0.028 -2.176 1.00 94.06 104 LYS A O 1
ATOM 858 N N . LYS A 1 105 ? 7.953 2.118 -2.349 1.00 91.88 105 LYS A N 1
ATOM 859 C CA . LYS A 1 105 ? 9.201 2.574 -2.984 1.00 91.88 105 LYS A CA 1
ATOM 860 C C . LYS A 1 105 ? 10.424 2.442 -2.081 1.00 91.88 105 LYS A C 1
ATOM 862 O O . LYS A 1 105 ? 11.539 2.392 -2.593 1.00 91.88 105 LYS A O 1
ATOM 867 N N . SER A 1 106 ? 10.217 2.360 -0.770 1.00 91.00 106 SER A N 1
ATOM 868 C CA . SER A 1 106 ? 11.289 2.130 0.196 1.00 91.00 106 SER A CA 1
ATOM 869 C C . SER A 1 106 ? 11.700 0.662 0.347 1.00 91.00 106 SER A C 1
ATOM 871 O O . SER A 1 106 ? 12.740 0.394 0.947 1.00 91.00 106 SER A O 1
ATOM 873 N N . LEU A 1 107 ? 10.893 -0.289 -0.140 1.00 91.44 107 LEU A N 1
ATOM 874 C CA . LEU A 1 107 ? 11.135 -1.715 0.072 1.00 91.44 107 LEU A CA 1
ATOM 875 C C . LEU A 1 107 ? 12.406 -2.192 -0.653 1.00 91.44 107 LEU A C 1
ATOM 877 O O . LEU A 1 107 ? 12.678 -1.744 -1.770 1.00 91.44 107 LEU A O 1
ATOM 881 N N . PRO A 1 108 ? 13.151 -3.162 -0.084 1.00 86.88 108 PRO A N 1
ATOM 882 C CA . PRO A 1 108 ? 14.284 -3.782 -0.772 1.00 86.88 108 PRO A CA 1
ATOM 883 C C . PRO A 1 108 ? 13.844 -4.514 -2.044 1.00 86.88 108 PRO A C 1
ATOM 885 O O . PRO A 1 108 ? 14.515 -4.448 -3.076 1.00 86.88 108 PRO A O 1
ATOM 888 N N . THR A 1 109 ? 12.699 -5.196 -1.965 1.00 86.94 109 THR A N 1
ATOM 889 C CA . THR A 1 109 ? 12.059 -5.923 -3.061 1.00 86.94 109 THR A CA 1
ATOM 890 C C . THR A 1 109 ? 10.613 -5.467 -3.206 1.00 86.94 109 THR A C 1
ATOM 892 O O . THR A 1 109 ? 9.874 -5.357 -2.233 1.00 86.94 109 THR A O 1
ATOM 895 N N . GLU A 1 110 ? 10.192 -5.201 -4.441 1.00 90.50 110 GLU A N 1
ATOM 896 C CA . GLU A 1 110 ? 8.798 -4.873 -4.755 1.00 90.50 110 GLU A CA 1
ATOM 897 C C . GLU A 1 110 ? 8.037 -6.120 -5.244 1.00 90.50 110 GLU A C 1
ATOM 899 O O . GLU A 1 110 ? 7.283 -6.052 -6.215 1.00 90.50 110 GLU A O 1
ATOM 904 N N . ASP A 1 111 ? 8.265 -7.281 -4.623 1.00 94.94 111 ASP A N 1
ATOM 905 C CA . ASP A 1 111 ? 7.483 -8.478 -4.931 1.00 94.94 111 ASP A CA 1
ATOM 906 C C . ASP A 1 111 ? 6.040 -8.332 -4.425 1.00 94.94 111 ASP A C 1
ATOM 908 O O . ASP A 1 111 ? 5.738 -7.537 -3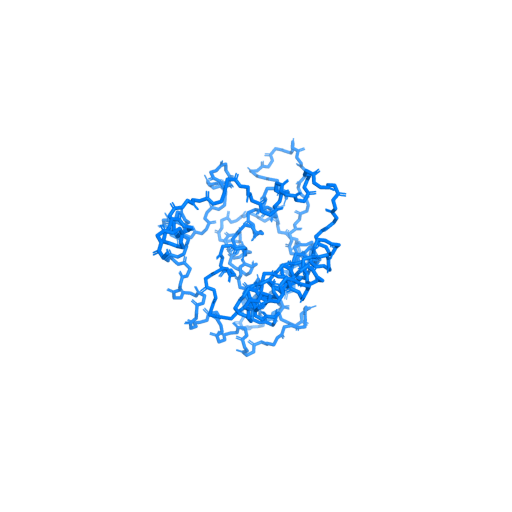.528 1.00 94.94 111 ASP A O 1
ATOM 912 N N . LEU A 1 112 ? 5.129 -9.085 -5.041 1.00 96.69 112 LEU A N 1
ATOM 913 C CA . LEU A 1 112 ? 3.700 -8.919 -4.803 1.00 96.69 112 LEU A CA 1
ATOM 914 C C . LEU A 1 112 ? 3.306 -9.205 -3.348 1.00 96.69 112 LEU A C 1
ATOM 916 O O . LEU A 1 112 ? 2.480 -8.476 -2.801 1.00 96.69 112 LEU A O 1
ATOM 920 N N . LEU A 1 113 ? 3.887 -10.237 -2.731 1.00 96.75 113 LEU A N 1
ATOM 921 C CA . LEU A 1 113 ? 3.523 -10.664 -1.382 1.00 96.75 113 LEU A CA 1
ATOM 922 C C . LEU A 1 113 ? 3.984 -9.637 -0.344 1.00 96.75 113 LEU A C 1
ATOM 924 O O . LEU A 1 113 ? 3.171 -9.165 0.449 1.00 96.75 113 LEU A O 1
ATOM 928 N N . THR A 1 114 ? 5.246 -9.207 -0.420 1.00 97.00 114 THR A N 1
ATOM 929 C CA . THR A 1 114 ? 5.792 -8.165 0.461 1.00 97.00 114 THR A CA 1
ATOM 930 C C . THR A 1 114 ? 5.023 -6.853 0.312 1.00 97.00 114 THR A C 1
ATOM 932 O O . THR A 1 114 ? 4.672 -6.220 1.308 1.00 97.00 114 THR A O 1
ATOM 935 N N . CYS A 1 115 ? 4.695 -6.445 -0.921 1.00 97.88 115 CYS A N 1
ATOM 936 C CA . CYS A 1 115 ? 3.895 -5.239 -1.156 1.00 97.88 115 CYS A CA 1
ATOM 937 C C . CYS A 1 115 ? 2.466 -5.369 -0.605 1.00 97.88 115 CYS A C 1
ATOM 939 O O . CYS A 1 115 ? 1.895 -4.382 -0.141 1.00 97.88 115 CYS A O 1
ATOM 941 N N . PHE A 1 116 ? 1.887 -6.571 -0.638 1.00 98.25 116 PHE A N 1
ATOM 942 C CA . PHE A 1 116 ? 0.566 -6.839 -0.081 1.00 98.25 116 PHE A CA 1
ATOM 943 C C . PHE A 1 116 ? 0.572 -6.755 1.447 1.00 98.25 116 PHE A C 1
ATOM 945 O O . PHE A 1 116 ? -0.245 -6.033 2.013 1.00 98.25 116 PHE A O 1
ATOM 952 N N . HIS A 1 117 ? 1.530 -7.389 2.128 1.00 98.12 117 HIS A N 1
ATOM 953 C CA . HIS A 1 117 ? 1.655 -7.265 3.586 1.00 98.12 117 HIS A CA 1
ATOM 954 C C . HIS A 1 117 ? 2.008 -5.840 4.023 1.00 98.12 117 HIS A C 1
ATOM 956 O O . HIS A 1 117 ? 1.503 -5.380 5.045 1.00 98.12 117 HIS A O 1
ATOM 962 N N . MET A 1 118 ? 2.806 -5.114 3.232 1.00 97.50 118 MET A N 1
ATOM 963 C CA . MET A 1 118 ? 3.078 -3.689 3.447 1.00 97.50 118 MET A CA 1
ATOM 964 C C . MET A 1 118 ? 1.781 -2.870 3.424 1.00 97.50 118 MET A C 1
ATOM 966 O O . MET A 1 118 ? 1.543 -2.068 4.323 1.00 97.50 118 MET A O 1
ATOM 970 N N . MET A 1 119 ? 0.906 -3.114 2.444 1.00 98.25 119 MET A N 1
ATOM 971 C CA . MET A 1 119 ? -0.416 -2.487 2.394 1.00 98.25 119 MET A CA 1
ATOM 972 C C . MET A 1 119 ? -1.261 -2.829 3.629 1.00 98.25 119 MET A C 1
ATOM 974 O O . MET A 1 119 ? -1.864 -1.923 4.197 1.00 98.25 119 MET A O 1
ATOM 978 N N . LEU A 1 120 ? -1.283 -4.089 4.081 1.00 98.19 120 LEU A N 1
ATOM 979 C CA . LEU A 1 120 ? -2.021 -4.466 5.296 1.00 98.19 120 LEU A CA 1
ATOM 980 C C . LEU A 1 120 ? -1.501 -3.733 6.543 1.00 98.19 120 LEU A C 1
ATOM 982 O O . LEU A 1 120 ? -2.298 -3.338 7.389 1.00 98.19 120 LEU A O 1
ATOM 986 N N . CYS A 1 121 ? -0.189 -3.499 6.640 1.00 96.75 121 CYS A N 1
ATOM 987 C CA . CYS A 1 121 ? 0.400 -2.715 7.730 1.00 96.75 121 CYS A CA 1
ATOM 988 C C . CYS A 1 121 ? -0.033 -1.242 7.686 1.00 96.75 121 CYS A C 1
ATOM 990 O O . CYS A 1 121 ? -0.315 -0.659 8.729 1.00 96.75 121 CYS A O 1
ATOM 992 N N . VAL A 1 122 ? -0.110 -0.639 6.492 1.00 96.44 122 VAL A N 1
ATOM 993 C CA . VAL A 1 122 ? -0.608 0.739 6.329 1.00 96.44 122 VAL A CA 1
ATOM 994 C C . VAL A 1 122 ? -2.088 0.834 6.699 1.00 96.44 122 VAL A C 1
ATOM 996 O O . VAL A 1 122 ? -2.484 1.759 7.399 1.00 96.44 122 VAL A O 1
ATOM 999 N N . VAL A 1 123 ? -2.899 -0.133 6.271 1.00 97.06 123 VAL A N 1
ATOM 1000 C CA . VAL A 1 123 ? -4.323 -0.186 6.621 1.00 97.06 123 VAL A CA 1
ATOM 1001 C C . VAL A 1 123 ? -4.512 -0.358 8.131 1.00 97.06 123 VAL A C 1
ATOM 1003 O O . VAL A 1 123 ? -5.319 0.357 8.715 1.00 97.06 123 VAL A O 1
ATOM 1006 N N . GLU A 1 124 ? -3.741 -1.240 8.780 1.00 95.06 124 GLU A N 1
ATOM 1007 C CA . GLU A 1 124 ? -3.754 -1.376 10.244 1.00 95.06 124 GLU A CA 1
ATOM 1008 C C . GLU A 1 124 ? -3.377 -0.062 10.942 1.00 95.06 124 GLU A C 1
ATOM 1010 O O . GLU A 1 124 ? -4.004 0.290 11.938 1.00 95.06 124 GLU A O 1
ATOM 1015 N N . LEU A 1 125 ? -2.362 0.651 10.441 1.00 93.31 125 LEU A N 1
ATOM 1016 C CA . LEU A 1 125 ? -1.936 1.935 11.000 1.00 93.31 125 LEU A CA 1
ATOM 1017 C C . LEU A 1 12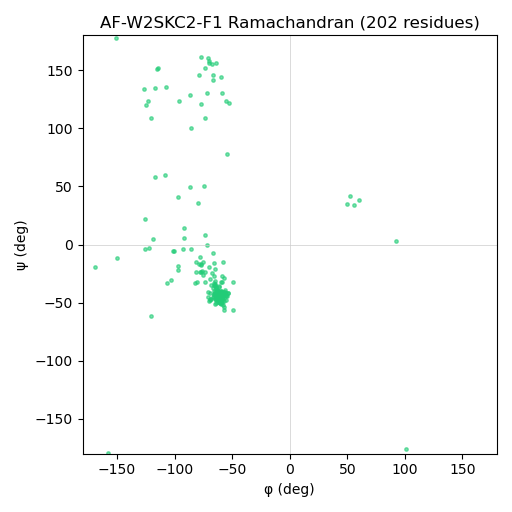5 ? -3.073 2.960 10.966 1.00 93.31 125 LEU A C 1
ATOM 1019 O O . LEU A 1 125 ? -3.393 3.539 11.995 1.00 93.31 125 LEU A O 1
ATOM 1023 N N . VAL A 1 126 ? -3.694 3.135 9.800 1.00 93.62 126 VAL A N 1
ATOM 1024 C CA . VAL A 1 126 ? -4.786 4.096 9.593 1.00 93.62 126 VAL A CA 1
ATOM 1025 C C . VAL A 1 126 ? -6.014 3.726 10.419 1.00 93.62 126 VAL A C 1
ATOM 1027 O O . VAL A 1 126 ? -6.600 4.585 11.063 1.00 93.62 126 VAL A O 1
ATOM 1030 N N . TYR A 1 127 ? -6.386 2.446 10.453 1.00 94.12 127 TYR A N 1
ATOM 1031 C CA . TYR A 1 127 ? -7.513 1.984 11.261 1.00 94.12 127 TYR A CA 1
ATOM 1032 C C . TYR A 1 127 ? -7.302 2.286 12.752 1.00 94.12 127 TYR A C 1
ATOM 1034 O O . TYR A 1 127 ? -8.188 2.818 13.411 1.00 94.12 127 TYR A O 1
ATOM 1042 N N . LYS A 1 128 ? -6.110 1.977 13.283 1.00 91.00 128 LYS A N 1
ATOM 1043 C CA . LYS A 1 128 ? -5.783 2.233 14.692 1.00 91.00 128 LYS A CA 1
ATOM 1044 C C . LYS A 1 128 ? -5.760 3.717 15.030 1.00 91.00 128 LYS A C 1
ATOM 1046 O O . LYS A 1 128 ? -6.166 4.064 16.132 1.00 91.00 128 LYS A O 1
ATOM 1051 N N . ASP A 1 129 ? -5.300 4.550 14.104 1.00 90.94 129 ASP A N 1
ATOM 1052 C CA . ASP A 1 129 ? -5.306 6.000 14.266 1.00 90.94 129 ASP A CA 1
ATOM 1053 C C . ASP A 1 129 ? -6.733 6.546 14.415 1.00 90.94 129 ASP A C 1
ATOM 1055 O O . ASP A 1 129 ? -7.042 7.214 15.399 1.00 90.94 129 ASP A O 1
ATOM 1059 N N . LEU A 1 130 ? -7.640 6.150 13.516 1.00 91.44 130 LEU A N 1
ATOM 1060 C CA . LEU A 1 130 ? -9.042 6.563 13.591 1.00 91.44 130 LEU A CA 1
ATOM 1061 C C . LEU A 1 130 ? -9.726 6.071 14.873 1.00 91.44 130 LEU A C 1
ATOM 1063 O O . LEU A 1 130 ? -10.469 6.832 15.486 1.00 91.44 130 LEU A O 1
ATOM 1067 N N . CYS A 1 131 ? -9.444 4.840 15.319 1.00 89.50 131 CYS A N 1
ATOM 1068 C CA . CYS A 1 131 ? -9.932 4.357 16.615 1.00 89.50 131 CYS A CA 1
ATOM 1069 C C . CYS A 1 131 ? -9.380 5.182 17.785 1.00 89.50 131 CYS A C 1
ATOM 1071 O O . CYS A 1 131 ? -10.102 5.460 18.736 1.00 89.50 131 CYS A O 1
ATOM 1073 N N . PHE A 1 132 ? -8.094 5.540 17.747 1.00 88.31 132 PHE A N 1
ATOM 1074 C CA . PHE A 1 132 ? -7.445 6.304 18.813 1.00 88.31 132 PHE A CA 1
ATOM 1075 C C . PHE A 1 132 ? -8.019 7.721 18.936 1.00 88.31 132 PHE A C 1
ATOM 1077 O O . PHE A 1 132 ? -8.146 8.237 20.044 1.00 88.31 132 PHE A O 1
ATOM 1084 N N . HIS A 1 133 ? -8.402 8.318 17.808 1.00 88.12 133 HIS A N 1
ATOM 1085 C CA . HIS A 1 133 ? -9.030 9.634 17.734 1.00 88.12 133 HIS A CA 1
ATOM 1086 C C . HIS A 1 133 ? -10.569 9.597 17.776 1.00 88.12 133 HIS A C 1
ATOM 1088 O O . HIS A 1 133 ? -11.200 10.603 17.457 1.00 88.12 133 HIS A O 1
ATOM 1094 N N . GLU A 1 134 ? -11.171 8.465 18.166 1.00 87.81 134 GLU A N 1
ATOM 1095 C CA . GLU A 1 134 ? -12.625 8.303 18.353 1.00 87.81 134 GLU A CA 1
ATOM 1096 C C . GLU A 1 134 ? -13.456 8.675 17.103 1.00 87.81 134 GLU A C 1
ATOM 1098 O O . GLU A 1 134 ? -14.573 9.177 17.199 1.00 87.81 134 GLU A O 1
ATOM 1103 N N . CYS A 1 135 ? -12.910 8.423 15.908 1.00 89.00 135 CYS A N 1
ATOM 1104 C CA . CYS A 1 135 ? -13.543 8.701 14.613 1.00 89.00 135 CYS A CA 1
ATOM 1105 C C . CYS A 1 135 ? -14.444 7.542 14.154 1.00 89.00 135 CYS A C 1
ATOM 1107 O O . CYS A 1 135 ? -14.320 7.047 13.026 1.00 89.00 135 CYS A O 1
ATOM 1109 N N . ASP A 1 136 ? -15.323 7.074 15.042 1.00 88.56 136 ASP A N 1
ATOM 1110 C CA . ASP A 1 136 ? -16.178 5.901 14.823 1.00 88.56 136 ASP A CA 1
ATOM 1111 C C . ASP A 1 136 ? -17.092 6.064 13.598 1.00 88.56 136 ASP A C 1
ATOM 1113 O O . ASP A 1 136 ? -17.426 5.088 12.931 1.00 88.56 136 ASP A O 1
ATOM 1117 N N . GLU A 1 137 ? -17.452 7.295 13.231 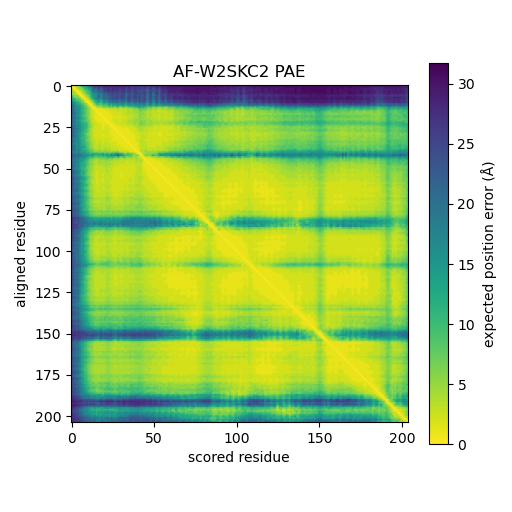1.00 89.19 137 GLU A N 1
ATOM 1118 C CA . GLU A 1 137 ? -18.272 7.592 12.056 1.00 89.19 137 GLU A CA 1
ATOM 1119 C C . GLU A 1 137 ? -17.603 7.249 10.713 1.00 89.19 137 GLU A C 1
ATOM 1121 O O . GLU A 1 137 ? -18.286 7.172 9.687 1.00 89.19 137 GLU A O 1
ATOM 1126 N N . HIS A 1 138 ? -16.282 7.036 10.713 1.00 91.62 138 HIS A N 1
ATOM 1127 C CA . HIS A 1 138 ? -15.498 6.613 9.545 1.00 91.62 138 HIS A CA 1
ATOM 1128 C C . HIS A 1 138 ? -15.181 5.120 9.546 1.00 91.62 138 HIS A C 1
ATOM 1130 O O . HIS A 1 138 ? -14.617 4.620 8.569 1.00 91.62 138 HIS A O 1
ATOM 1136 N N . ILE A 1 139 ? -15.531 4.397 10.608 1.00 93.94 139 ILE A N 1
ATOM 1137 C CA . ILE A 1 139 ? -15.234 2.975 10.769 1.00 93.94 139 ILE A CA 1
ATOM 1138 C C . ILE A 1 139 ? -16.522 2.173 10.591 1.00 93.94 139 ILE A C 1
ATOM 1140 O O . ILE A 1 139 ? -17.583 2.527 11.095 1.00 93.94 139 ILE A O 1
ATOM 1144 N N . ASP A 1 140 ? -16.440 1.079 9.842 1.00 93.50 140 ASP A N 1
ATOM 1145 C CA . ASP A 1 140 ?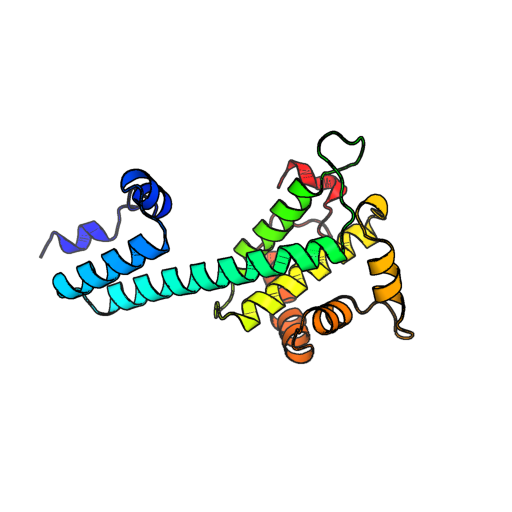 -17.578 0.185 9.679 1.00 93.50 140 ASP A CA 1
ATOM 1146 C C . ASP A 1 140 ? -17.834 -0.609 10.976 1.00 93.50 140 ASP A C 1
ATOM 1148 O O . ASP A 1 140 ? -16.923 -1.221 11.540 1.00 93.50 140 ASP A O 1
ATOM 1152 N N . GLN A 1 141 ? -19.077 -0.628 11.461 1.00 89.19 141 GLN A N 1
ATOM 1153 C CA . GLN A 1 141 ? -19.421 -1.258 12.742 1.00 89.19 141 GLN A CA 1
ATOM 1154 C C . GLN A 1 141 ? -19.226 -2.785 12.741 1.00 89.19 141 GLN A C 1
ATOM 1156 O O . GLN A 1 141 ? -18.879 -3.364 13.775 1.00 89.19 141 GLN A O 1
ATOM 1161 N N . GLU A 1 142 ? -19.451 -3.454 11.605 1.00 88.88 142 GLU A N 1
ATOM 1162 C CA . GLU A 1 142 ? -19.206 -4.894 11.464 1.00 88.88 142 GLU A CA 1
ATOM 1163 C C . GLU A 1 142 ? -17.707 -5.180 11.572 1.00 88.88 142 GLU A C 1
ATOM 1165 O O . GLU A 1 142 ? -17.301 -6.136 12.241 1.00 88.88 142 GLU A O 1
ATOM 1170 N N . SER A 1 143 ? -16.881 -4.290 11.014 1.00 87.62 143 SER A N 1
ATOM 1171 C CA . SER A 1 143 ? -15.433 -4.358 11.173 1.00 87.62 143 SER A CA 1
ATOM 1172 C C . SER A 1 143 ? -15.013 -4.287 12.645 1.00 87.62 143 SER A C 1
ATOM 1174 O O . SER A 1 143 ? -14.254 -5.149 13.086 1.00 87.62 143 SER A O 1
ATOM 1176 N N . VAL A 1 144 ? -15.567 -3.362 13.441 1.00 86.62 144 VAL A N 1
ATOM 1177 C CA . VAL A 1 144 ? -15.258 -3.241 14.879 1.00 86.62 144 VAL A CA 1
ATOM 1178 C C . VAL A 1 144 ? -15.580 -4.537 15.613 1.00 86.62 144 VAL A C 1
ATOM 1180 O O . VAL A 1 144 ? -14.730 -5.068 16.330 1.00 86.62 144 VAL A O 1
ATOM 1183 N N . ASN A 1 145 ? -16.775 -5.085 15.385 1.00 85.88 145 ASN A N 1
ATOM 1184 C CA . ASN A 1 145 ? -17.205 -6.334 16.010 1.00 85.88 145 ASN A CA 1
ATOM 1185 C C . ASN A 1 145 ? -16.221 -7.465 15.691 1.00 85.88 145 ASN A C 1
ATOM 1187 O O . ASN A 1 145 ? -15.716 -8.121 16.599 1.00 85.88 145 ASN A O 1
ATOM 1191 N N . HIS A 1 146 ? -15.869 -7.621 14.416 1.00 84.44 146 HIS A N 1
ATOM 1192 C CA . HIS A 1 146 ? -14.945 -8.654 13.961 1.00 84.44 146 HIS A CA 1
ATOM 1193 C C . HIS A 1 146 ? -13.516 -8.473 14.514 1.00 84.44 146 HIS A C 1
ATOM 1195 O O . HIS A 1 146 ? -12.820 -9.456 14.772 1.00 84.44 146 HIS A O 1
ATOM 1201 N N . MET A 1 147 ? -13.071 -7.231 14.749 1.00 86.56 147 MET A N 1
ATOM 1202 C CA . MET A 1 147 ? -11.775 -6.929 15.380 1.00 86.56 147 MET A CA 1
ATOM 1203 C C . MET A 1 147 ? -11.753 -7.212 16.892 1.00 86.56 147 MET A C 1
ATOM 1205 O O . MET A 1 147 ? -10.673 -7.418 17.454 1.00 86.56 147 MET A O 1
ATOM 1209 N N . MET A 1 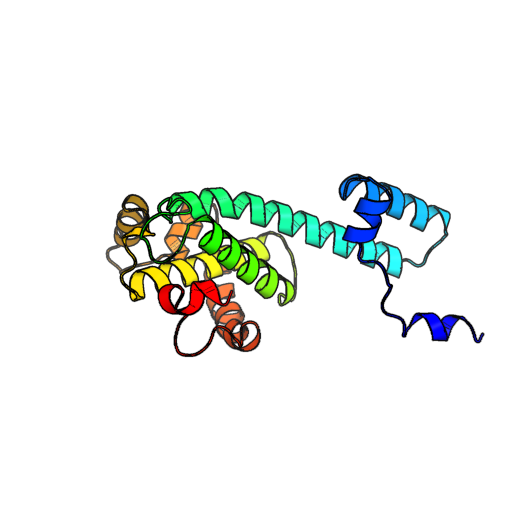148 ? -12.922 -7.213 17.543 1.00 80.44 148 MET A N 1
ATOM 1210 C CA . MET A 1 148 ? -13.105 -7.393 18.990 1.00 80.44 148 MET A CA 1
ATOM 1211 C C . MET A 1 148 ? -13.567 -8.800 19.401 1.00 80.44 148 MET A C 1
ATOM 1213 O O . MET A 1 148 ? -13.628 -9.086 20.594 1.00 80.44 148 MET A O 1
ATOM 1217 N N . GLU A 1 149 ? -13.864 -9.694 18.452 1.00 75.31 149 GLU A N 1
ATOM 1218 C CA . GLU A 1 149 ? -14.254 -11.095 18.719 1.00 75.31 149 GLU A CA 1
ATOM 1219 C C . GLU A 1 149 ? -13.203 -11.892 19.515 1.00 75.31 149 GLU A C 1
ATOM 1221 O O . GLU A 1 149 ? -13.484 -12.967 20.054 1.00 75.31 149 GLU A O 1
ATOM 1226 N N . ASP A 1 150 ? -11.983 -11.374 19.596 1.00 68.12 150 ASP A N 1
ATOM 1227 C CA . ASP A 1 150 ? -10.859 -12.023 20.237 1.00 68.12 150 ASP A CA 1
ATOM 1228 C C . ASP A 1 150 ? -10.772 -11.749 21.741 1.00 68.12 150 ASP A C 1
ATOM 1230 O O . ASP A 1 150 ? -10.729 -10.604 22.193 1.00 68.12 150 ASP A O 1
ATOM 1234 N N . LYS A 1 151 ? -10.654 -12.819 22.533 1.00 60.00 151 LYS A N 1
ATOM 1235 C CA . LYS A 1 151 ? -10.511 -12.718 23.994 1.00 60.00 151 LYS A CA 1
ATOM 1236 C C . LYS A 1 151 ? -9.156 -12.148 24.420 1.00 60.00 151 LYS A C 1
ATOM 1238 O O . LYS A 1 151 ? -9.047 -11.655 25.539 1.00 60.00 151 LYS A O 1
ATOM 1243 N N . ASP A 1 152 ? -8.159 -12.192 23.536 1.00 62.09 152 ASP A N 1
ATOM 1244 C CA . ASP A 1 152 ? -6.794 -11.726 23.802 1.00 62.09 152 ASP A CA 1
ATOM 1245 C C . ASP A 1 152 ? -6.567 -10.245 23.413 1.00 62.09 152 ASP A C 1
ATOM 1247 O O . ASP A 1 152 ? -5.441 -9.747 23.487 1.00 62.09 152 ASP A O 1
ATOM 1251 N N . GLY A 1 153 ? -7.623 -9.524 23.008 1.00 67.19 153 GLY A N 1
ATOM 1252 C CA . GLY A 1 153 ? -7.584 -8.105 22.632 1.00 67.19 153 GLY A CA 1
ATOM 1253 C C . GLY A 1 153 ? -7.576 -7.849 21.118 1.00 67.19 153 GLY A C 1
ATOM 1254 O O . GLY A 1 153 ? -7.684 -8.763 20.308 1.00 67.19 153 GLY A O 1
ATOM 1255 N N . VAL A 1 154 ? -7.450 -6.581 20.710 1.00 76.56 154 VAL A N 1
ATOM 1256 C CA . VAL A 1 154 ? -7.627 -6.166 19.304 1.00 76.56 154 VAL A CA 1
ATOM 1257 C C . VAL A 1 154 ? -6.440 -6.602 18.428 1.00 76.56 154 VAL A C 1
ATOM 1259 O O . VAL A 1 154 ? -5.347 -6.030 18.493 1.00 76.56 154 VAL A O 1
ATOM 1262 N N . ARG A 1 155 ? -6.660 -7.587 17.545 1.00 86.12 155 ARG A N 1
ATOM 1263 C CA . ARG A 1 155 ? -5.639 -8.141 16.630 1.00 86.12 155 ARG A CA 1
ATOM 1264 C C . ARG A 1 155 ? -5.871 -7.743 15.164 1.00 86.12 155 ARG A C 1
ATOM 1266 O O . ARG A 1 155 ? -5.986 -8.608 14.301 1.00 86.12 155 ARG A O 1
ATOM 1273 N N . VAL A 1 156 ? -5.871 -6.439 14.860 1.00 92.50 156 VAL A N 1
ATOM 1274 C CA . VAL A 1 156 ? -6.207 -5.905 13.515 1.00 92.50 156 VAL A CA 1
ATOM 1275 C C . VAL A 1 156 ? -5.466 -6.609 12.374 1.00 92.50 156 VAL A C 1
ATOM 1277 O O . VAL A 1 156 ? -6.104 -7.178 11.494 1.00 92.50 156 VAL A O 1
ATOM 1280 N N . LEU A 1 157 ? -4.126 -6.648 12.390 1.00 95.12 157 LEU A N 1
ATOM 1281 C CA . LEU A 1 157 ? -3.368 -7.311 11.317 1.00 95.12 157 LEU A CA 1
ATOM 1282 C C . LEU A 1 157 ? -3.708 -8.801 11.152 1.00 95.12 157 LEU A C 1
ATOM 1284 O O . LEU A 1 157 ? -3.642 -9.326 10.043 1.00 95.12 157 LEU A O 1
ATOM 1288 N N . GLU A 1 158 ? -4.048 -9.489 12.240 1.00 94.50 158 GLU A N 1
ATOM 1289 C CA . GLU A 1 158 ? -4.401 -10.909 12.215 1.00 94.50 158 GLU A CA 1
ATOM 1290 C C . GLU A 1 158 ? -5.731 -11.142 11.521 1.00 94.50 158 GLU A C 1
ATOM 1292 O O . GLU A 1 158 ? -5.823 -11.970 10.614 1.00 94.50 158 GLU A O 1
ATOM 1297 N N . VAL A 1 159 ? -6.717 -10.330 11.885 1.00 93.50 159 VAL A N 1
ATOM 1298 C CA . VAL A 1 159 ? -8.020 -10.301 11.238 1.00 93.50 159 VAL A CA 1
ATOM 1299 C C . VAL A 1 159 ? -7.880 -9.962 9.754 1.00 93.50 159 VAL A C 1
ATOM 1301 O O . VAL A 1 159 ? -8.421 -10.679 8.917 1.00 93.50 159 VAL A O 1
ATOM 1304 N N . LEU A 1 160 ? -7.086 -8.946 9.401 1.00 95.69 160 LEU A N 1
ATOM 1305 C CA . LEU A 1 160 ? -6.826 -8.589 8.002 1.00 95.69 160 LEU A CA 1
ATOM 1306 C C . LEU A 1 160 ? -6.177 -9.735 7.219 1.00 95.69 160 LEU A C 1
ATOM 1308 O O . LEU A 1 160 ? -6.590 -10.032 6.101 1.00 95.69 160 LEU A O 1
ATOM 1312 N N . CYS A 1 161 ? -5.174 -10.402 7.795 1.00 96.56 161 CYS A N 1
ATOM 1313 C CA . CYS A 1 161 ? -4.537 -11.541 7.140 1.00 96.56 161 CYS A CA 1
ATOM 1314 C C . CYS A 1 161 ? -5.524 -12.698 6.950 1.00 96.56 161 CYS A C 1
ATOM 1316 O O . CYS A 1 161 ? -5.560 -13.287 5.876 1.00 96.56 161 CYS A O 1
ATOM 1318 N N . ARG A 1 162 ? -6.360 -12.992 7.950 1.00 94.44 162 ARG A N 1
ATOM 1319 C CA . ARG A 1 162 ? -7.378 -14.045 7.860 1.00 94.44 162 ARG A CA 1
ATOM 1320 C C . ARG A 1 162 ? -8.442 -13.735 6.804 1.00 94.44 162 ARG A C 1
ATOM 1322 O O . ARG A 1 162 ? -8.802 -14.624 6.045 1.00 94.44 162 ARG A O 1
ATOM 1329 N N . SER A 1 163 ? -8.930 -12.497 6.747 1.00 94.38 163 SER A N 1
ATOM 1330 C CA . SER A 1 163 ? -10.010 -12.097 5.835 1.00 94.38 163 SER A CA 1
ATOM 1331 C C . SER A 1 163 ? -9.573 -11.941 4.381 1.00 94.38 163 SER A C 1
ATOM 1333 O O . SER A 1 163 ? -10.404 -12.044 3.482 1.00 94.38 163 SER A O 1
ATOM 1335 N N . PHE A 1 164 ? -8.294 -11.645 4.139 1.00 96.19 164 PHE A N 1
ATOM 1336 C CA . PHE A 1 164 ? -7.794 -11.274 2.811 1.00 96.19 164 PHE A CA 1
ATOM 1337 C C . PHE A 1 164 ? -6.622 -12.135 2.330 1.00 96.19 164 PHE A C 1
ATOM 1339 O O . PHE A 1 164 ? -5.873 -11.709 1.448 1.00 96.19 164 PHE A O 1
ATOM 1346 N N . ASP A 1 165 ? -6.474 -13.335 2.893 1.00 95.88 165 ASP A N 1
ATOM 1347 C CA . ASP A 1 165 ? -5.463 -14.331 2.514 1.00 95.88 165 ASP A CA 1
ATOM 1348 C C . ASP A 1 165 ? -4.011 -13.837 2.685 1.00 95.88 165 ASP A C 1
ATOM 1350 O O . ASP A 1 165 ? -3.120 -14.101 1.873 1.00 95.88 165 ASP A O 1
ATOM 1354 N N . GLY A 1 166 ? -3.757 -13.081 3.754 1.00 96.62 166 GLY A N 1
ATOM 1355 C CA . GLY A 1 166 ? -2.416 -12.694 4.184 1.00 96.62 166 GLY A CA 1
ATOM 1356 C C . GLY A 1 166 ? -1.700 -13.814 4.941 1.00 96.62 166 GLY A C 1
ATOM 1357 O O . GLY A 1 166 ? -2.295 -14.554 5.722 1.00 96.62 166 GLY A O 1
ATOM 1358 N N . VAL A 1 167 ? -0.380 -13.902 4.766 1.00 97.94 167 VAL A N 1
ATOM 1359 C CA . VAL A 1 167 ? 0.474 -14.812 5.537 1.00 97.94 167 VAL A CA 1
ATOM 1360 C C . VAL A 1 167 ? 0.851 -14.108 6.834 1.00 97.94 167 VAL A C 1
ATOM 1362 O O . VAL A 1 167 ? 1.728 -13.247 6.861 1.00 97.94 167 VAL A O 1
ATOM 1365 N N . LEU A 1 168 ? 0.152 -14.452 7.916 1.00 96.56 168 LEU A N 1
ATOM 1366 C CA . LEU A 1 168 ? 0.231 -13.733 9.188 1.00 96.56 168 LEU A CA 1
ATOM 1367 C C . LEU A 1 168 ? 1.654 -13.605 9.744 1.00 96.56 168 LEU A C 1
ATOM 1369 O O . LEU A 1 168 ? 2.018 -12.554 10.272 1.00 96.56 168 LEU A O 1
ATOM 1373 N N . LEU A 1 169 ? 2.444 -14.677 9.665 1.00 97.19 169 LEU A N 1
ATOM 1374 C CA . LEU A 1 169 ? 3.799 -14.690 10.209 1.00 97.19 169 LEU A CA 1
ATOM 1375 C C . LEU A 1 169 ? 4.708 -13.715 9.449 1.00 97.19 169 LEU A C 1
ATOM 1377 O O . LEU A 1 169 ? 5.390 -12.906 10.078 1.00 97.19 169 LEU A O 1
ATOM 1381 N N . ASP A 1 170 ? 4.640 -13.736 8.118 1.00 97.06 170 ASP A N 1
ATOM 1382 C CA . ASP A 1 170 ? 5.394 -12.836 7.242 1.00 97.06 170 ASP A CA 1
ATOM 1383 C C . ASP A 1 170 ? 4.967 -11.382 7.459 1.00 97.06 170 ASP A C 1
ATOM 1385 O O . ASP A 1 170 ? 5.811 -10.502 7.625 1.00 97.06 170 ASP A O 1
ATOM 1389 N N . ALA A 1 171 ? 3.659 -11.129 7.565 1.00 97.69 171 ALA A N 1
ATOM 1390 C CA . ALA A 1 171 ? 3.129 -9.798 7.837 1.00 97.69 171 ALA A CA 1
ATOM 1391 C C . ALA A 1 171 ? 3.579 -9.266 9.210 1.00 97.69 171 ALA A C 1
ATOM 1393 O O . ALA A 1 171 ? 4.011 -8.117 9.318 1.00 97.69 171 ALA A O 1
ATOM 1394 N N . LYS A 1 172 ? 3.545 -10.099 10.265 1.00 96.81 172 LYS A N 1
ATOM 1395 C CA . LYS A 1 172 ? 4.058 -9.742 11.602 1.00 96.81 172 LYS A CA 1
ATOM 1396 C C . LYS A 1 172 ? 5.565 -9.464 11.560 1.00 96.81 172 LYS A C 1
ATOM 1398 O O . LYS A 1 172 ? 6.011 -8.500 12.182 1.00 96.81 172 LYS A O 1
ATOM 1403 N N . HIS A 1 173 ? 6.334 -10.261 10.818 1.00 96.56 173 HIS A N 1
ATOM 1404 C CA . HIS A 1 173 ? 7.770 -10.052 10.644 1.00 96.56 173 HIS A CA 1
ATOM 1405 C C . HIS A 1 173 ? 8.065 -8.728 9.924 1.00 96.56 173 HIS A C 1
ATOM 1407 O O . HIS A 1 173 ? 8.819 -7.901 10.444 1.00 96.56 173 HIS A O 1
ATOM 1413 N N . LEU A 1 174 ? 7.414 -8.482 8.782 1.00 96.38 174 LEU A N 1
ATOM 1414 C CA . LEU A 1 174 ? 7.535 -7.244 8.012 1.00 96.38 174 LEU A CA 1
ATOM 1415 C C . LEU A 1 174 ? 7.171 -6.021 8.863 1.00 96.38 174 LEU A C 1
ATOM 1417 O O . LEU A 1 174 ? 7.911 -5.034 8.873 1.00 96.38 174 LEU A O 1
ATOM 1421 N N . ARG A 1 175 ? 6.061 -6.090 9.608 1.00 95.38 175 ARG A N 1
ATOM 1422 C CA . ARG A 1 175 ? 5.609 -5.000 10.479 1.00 95.38 175 ARG A CA 1
ATOM 1423 C C . ARG A 1 175 ? 6.667 -4.637 11.521 1.00 95.38 175 ARG A C 1
ATOM 1425 O O . ARG A 1 175 ? 7.032 -3.471 11.658 1.00 95.38 175 ARG A O 1
ATOM 1432 N N . THR A 1 176 ? 7.156 -5.640 12.247 1.00 94.50 176 THR A N 1
ATOM 1433 C CA . THR A 1 176 ? 8.064 -5.448 13.384 1.00 94.50 176 THR A CA 1
ATOM 1434 C C . THR A 1 176 ? 9.457 -5.010 12.947 1.00 94.50 176 THR A C 1
ATOM 1436 O O . THR A 1 176 ? 10.010 -4.087 13.536 1.00 94.50 176 THR A O 1
ATOM 1439 N N . HIS A 1 177 ? 10.026 -5.652 11.925 1.00 93.81 177 HIS A N 1
ATOM 1440 C CA . HIS A 1 177 ? 11.438 -5.469 11.574 1.00 93.81 177 HIS A CA 1
ATOM 1441 C C . HIS A 1 177 ? 11.684 -4.458 10.457 1.00 93.81 177 HIS A C 1
ATOM 1443 O O . HIS A 1 177 ? 12.809 -3.985 10.304 1.00 93.81 177 HIS A O 1
ATOM 1449 N N . TRP A 1 178 ? 10.661 -4.130 9.665 1.00 93.19 178 TRP A N 1
ATOM 1450 C CA . TRP A 1 178 ? 10.803 -3.187 8.561 1.00 93.19 178 TRP A CA 1
ATOM 1451 C C . TRP A 1 178 ? 9.882 -1.983 8.711 1.00 93.19 178 TRP A C 1
ATOM 1453 O O . TRP A 1 178 ? 10.366 -0.858 8.818 1.00 93.19 178 TRP A O 1
ATOM 1463 N N . PHE A 1 179 ? 8.564 -2.202 8.731 1.00 93.12 179 PHE A N 1
ATOM 1464 C CA . PHE A 1 179 ? 7.577 -1.122 8.692 1.00 93.12 179 PHE A CA 1
ATOM 1465 C C . PHE A 1 179 ? 7.769 -0.131 9.841 1.00 93.12 179 PHE A C 1
ATOM 1467 O O . PHE A 1 179 ? 7.998 1.049 9.591 1.00 93.12 179 PHE A O 1
ATOM 1474 N N . ASN A 1 180 ? 7.758 -0.611 11.087 1.00 90.50 180 ASN A N 1
ATOM 1475 C CA . ASN A 1 180 ? 7.885 0.245 12.266 1.00 90.50 180 ASN A CA 1
ATOM 1476 C C . ASN A 1 180 ? 9.237 0.966 12.316 1.00 90.50 180 ASN A C 1
ATOM 1478 O O . ASN A 1 180 ? 9.289 2.149 12.625 1.00 90.50 180 ASN A O 1
ATOM 1482 N N . THR A 1 181 ? 10.323 0.282 11.951 1.00 89.62 181 THR A N 1
ATOM 1483 C CA . THR A 1 181 ? 11.677 0.856 11.958 1.00 89.62 181 THR A CA 1
ATOM 1484 C C . THR A 1 181 ? 11.879 1.922 10.881 1.00 89.62 181 THR A C 1
ATOM 1486 O O . THR A 1 181 ? 12.709 2.818 11.032 1.00 89.62 181 THR A O 1
ATOM 1489 N N . LYS A 1 182 ? 11.177 1.814 9.748 1.00 88.50 182 LYS A N 1
ATOM 1490 C CA . LYS A 1 182 ? 11.421 2.669 8.582 1.00 88.50 182 LYS A CA 1
ATOM 1491 C C . LYS A 1 182 ? 10.388 3.773 8.403 1.00 88.50 182 LYS A C 1
ATOM 1493 O O . LYS A 1 182 ? 10.764 4.825 7.888 1.00 88.50 182 LYS A O 1
ATOM 1498 N N . ARG A 1 183 ? 9.133 3.565 8.822 1.00 85.94 183 ARG A N 1
ATOM 1499 C CA . ARG A 1 183 ? 8.021 4.494 8.554 1.00 85.94 183 ARG A CA 1
ATOM 1500 C C . ARG A 1 183 ? 8.322 5.924 8.999 1.00 85.94 183 ARG A C 1
ATOM 1502 O O . ARG A 1 183 ? 8.088 6.831 8.219 1.00 85.94 183 ARG A O 1
ATOM 1509 N N . GLU A 1 184 ? 8.931 6.117 10.169 1.00 81.62 184 GLU A N 1
ATOM 1510 C CA . GLU A 1 184 ? 9.244 7.449 10.715 1.00 81.62 184 GLU A CA 1
ATOM 1511 C C . GLU A 1 184 ? 10.207 8.240 9.820 1.00 81.62 184 GLU A C 1
ATOM 1513 O O . GLU A 1 184 ? 10.070 9.447 9.655 1.00 81.62 184 GLU A O 1
ATOM 1518 N N . ASN A 1 185 ? 11.161 7.551 9.188 1.00 84.56 185 ASN A N 1
ATOM 1519 C CA . ASN A 1 185 ? 12.135 8.176 8.295 1.00 84.56 185 ASN A CA 1
ATOM 1520 C C . ASN A 1 185 ? 11.580 8.394 6.882 1.00 84.56 185 ASN A C 1
ATOM 1522 O O . ASN A 1 185 ? 11.983 9.326 6.192 1.00 84.56 185 ASN A O 1
ATOM 1526 N N . ILE A 1 186 ? 10.705 7.497 6.421 1.00 83.31 186 ILE A N 1
ATOM 1527 C CA . ILE A 1 186 ? 10.125 7.541 5.069 1.00 83.31 186 ILE A CA 1
ATOM 1528 C C . ILE A 1 186 ? 8.967 8.537 4.995 1.00 83.31 186 ILE A C 1
ATOM 1530 O O . ILE A 1 186 ? 8.745 9.158 3.957 1.00 83.31 186 ILE A O 1
ATOM 1534 N N . LEU A 1 187 ? 8.239 8.685 6.097 1.00 79.25 187 LEU A N 1
ATOM 1535 C CA . LEU A 1 187 ? 7.073 9.538 6.231 1.00 79.25 187 LEU A CA 1
ATOM 1536 C C . LEU A 1 187 ? 7.357 10.637 7.272 1.00 79.25 187 LEU A C 1
ATOM 1538 O O . LEU A 1 187 ? 6.643 10.733 8.265 1.00 79.25 187 LEU A O 1
ATOM 1542 N N . PRO A 1 188 ? 8.397 11.472 7.081 1.00 66.75 188 PRO A N 1
ATOM 1543 C CA . PRO A 1 188 ? 8.855 12.405 8.113 1.00 66.75 188 PRO A CA 1
ATOM 1544 C C . PRO A 1 188 ? 7.822 13.488 8.439 1.00 66.75 188 PRO A C 1
ATOM 1546 O O . PRO A 1 188 ? 7.799 13.998 9.554 1.00 66.75 188 PRO A O 1
ATOM 1549 N N . ASN A 1 189 ? 6.958 13.820 7.474 1.00 64.31 189 ASN A N 1
ATOM 1550 C CA . ASN A 1 189 ? 5.888 14.799 7.654 1.00 64.31 189 ASN A CA 1
ATOM 1551 C C . ASN A 1 189 ? 4.684 14.218 8.409 1.00 64.31 189 ASN A C 1
ATOM 1553 O O . ASN A 1 189 ? 3.908 14.987 8.957 1.00 64.31 189 ASN A O 1
ATOM 1557 N N . LEU A 1 190 ? 4.567 12.885 8.503 1.00 67.00 190 LEU A N 1
ATOM 1558 C CA . LEU A 1 190 ? 3.553 12.194 9.309 1.00 67.00 190 LEU A CA 1
ATOM 1559 C C . LEU A 1 190 ? 3.934 12.142 10.803 1.00 67.00 190 LEU A C 1
ATOM 1561 O O . LEU A 1 190 ? 3.674 11.145 11.470 1.00 67.00 190 LEU A O 1
ATOM 1565 N N . ASN A 1 191 ? 4.569 13.186 11.348 1.00 53.28 191 ASN A N 1
ATOM 1566 C CA . ASN A 1 191 ? 5.033 13.178 12.735 1.00 53.28 191 ASN A CA 1
ATOM 1567 C C . ASN A 1 191 ? 4.505 14.362 13.554 1.00 53.28 191 ASN A C 1
ATOM 1569 O O . ASN A 1 191 ? 4.861 15.498 13.263 1.00 53.28 191 ASN A O 1
ATOM 1573 N N . HIS A 1 192 ? 3.769 14.040 14.633 1.00 49.78 192 HIS A N 1
ATOM 1574 C CA . HIS A 1 192 ? 4.116 14.499 15.991 1.00 49.78 192 HIS A CA 1
ATOM 1575 C C . HIS A 1 192 ? 3.699 13.559 17.145 1.00 49.78 192 HIS A C 1
ATOM 1577 O O . HIS A 1 192 ? 4.218 13.758 18.246 1.00 49.78 192 HIS A O 1
ATOM 1583 N N . LYS A 1 193 ? 2.860 12.522 16.941 1.00 50.50 193 LYS A N 1
ATOM 1584 C CA . LYS A 1 193 ? 2.797 11.332 17.831 1.00 50.50 193 LYS A CA 1
ATOM 1585 C C . LYS A 1 193 ? 1.973 10.144 17.323 1.00 50.50 193 LYS A C 1
ATOM 1587 O O . LYS A 1 193 ? 2.247 9.052 17.790 1.00 50.50 193 LYS A O 1
ATOM 1592 N N . ASP A 1 194 ? 1.074 10.337 16.366 1.00 57.06 194 ASP A N 1
ATOM 1593 C CA . ASP A 1 194 ? 0.456 9.297 15.536 1.00 57.06 194 ASP A CA 1
ATOM 1594 C C . ASP A 1 194 ? -0.065 9.959 14.246 1.00 57.06 194 ASP A C 1
ATOM 1596 O O . ASP A 1 194 ? 0.177 11.152 14.019 1.00 57.06 194 ASP A O 1
ATOM 1600 N N . LEU A 1 195 ? -0.671 9.166 13.365 1.00 68.62 195 LEU A N 1
ATOM 1601 C CA . LEU A 1 195 ? -1.113 9.533 12.026 1.00 68.62 195 LEU A CA 1
ATOM 1602 C C . LEU A 1 195 ? -2.383 10.399 12.098 1.00 68.62 195 LEU A C 1
ATOM 1604 O O . LEU A 1 195 ? -3.300 10.061 11.388 1.00 68.62 195 LEU A O 1
ATOM 1608 N N . ASP A 1 196 ? -2.432 11.470 12.902 1.00 73.94 196 ASP A N 1
ATOM 1609 C CA . ASP A 1 196 ? -3.624 12.282 13.237 1.00 73.94 196 ASP A CA 1
ATOM 1610 C C . ASP A 1 196 ? -4.357 12.808 11.985 1.00 73.94 196 ASP A C 1
ATOM 1612 O O . ASP A 1 196 ? -4.185 13.954 11.547 1.00 73.94 196 ASP A O 1
ATOM 1616 N N . ILE A 1 197 ? -5.134 11.923 11.355 1.00 81.00 197 ILE A N 1
ATOM 1617 C CA . ILE A 1 197 ? -5.884 12.183 10.129 1.00 81.00 197 ILE A CA 1
ATOM 1618 C C . ILE A 1 197 ? -6.873 13.319 10.372 1.00 81.00 197 ILE A C 1
ATOM 1620 O O . ILE A 1 197 ? -6.907 14.227 9.539 1.00 81.00 197 ILE A O 1
ATOM 1624 N N . PRO A 1 198 ? -7.642 13.334 11.480 1.00 72.25 198 PRO A N 1
ATOM 1625 C CA . PRO A 1 198 ? -8.603 14.400 11.729 1.00 72.25 198 PRO A CA 1
ATOM 1626 C C . PRO A 1 198 ? -7.969 15.792 11.728 1.00 72.25 198 PRO A C 1
ATOM 1628 O O . PRO A 1 198 ? -8.550 16.711 11.153 1.00 72.25 198 PRO A O 1
ATOM 1631 N N . ALA A 1 199 ? -6.777 15.961 12.312 1.00 71.75 199 ALA A N 1
ATOM 1632 C CA . ALA A 1 199 ? -6.119 17.267 12.351 1.00 71.75 199 ALA A CA 1
ATOM 1633 C C . ALA A 1 199 ? -5.372 17.630 11.059 1.00 71.75 199 ALA A C 1
ATOM 1635 O O . ALA A 1 199 ? -5.152 18.813 10.801 1.00 71.75 199 ALA A O 1
ATOM 1636 N N . ASN A 1 200 ? -4.958 16.647 10.252 1.00 68.31 200 ASN A N 1
ATOM 1637 C CA . ASN A 1 200 ? -4.036 16.883 9.137 1.00 68.31 200 ASN A CA 1
ATOM 1638 C C . ASN A 1 200 ? -4.595 16.550 7.748 1.00 68.31 200 ASN A C 1
ATOM 1640 O O . ASN A 1 200 ? -3.854 16.653 6.771 1.00 68.31 200 ASN A O 1
ATOM 1644 N N . TYR A 1 201 ? -5.868 16.165 7.620 1.00 65.75 201 TYR A N 1
ATOM 1645 C CA . TYR A 1 201 ? -6.422 15.694 6.344 1.00 65.75 201 TYR A CA 1
ATOM 1646 C C . TYR A 1 201 ? -6.283 16.697 5.181 1.00 65.75 201 TYR A C 1
ATOM 1648 O O . TYR A 1 201 ? -6.195 16.270 4.036 1.00 65.75 201 TYR A O 1
ATOM 1656 N N . GLU A 1 202 ? -6.259 18.011 5.442 1.00 61.41 202 GLU A N 1
ATOM 1657 C CA . GLU A 1 202 ? -6.097 19.043 4.399 1.00 61.41 202 GLU A CA 1
ATOM 1658 C C . GLU A 1 202 ? -4.654 19.187 3.897 1.00 61.41 202 GLU A C 1
ATOM 1660 O O . GLU A 1 202 ? -4.414 19.776 2.842 1.00 61.41 202 GLU A O 1
ATOM 1665 N N . HIS A 1 203 ? -3.683 18.681 4.657 1.00 51.16 203 HIS A N 1
ATOM 1666 C CA . HIS A 1 203 ? -2.258 18.819 4.365 1.00 51.16 203 HIS A CA 1
ATOM 1667 C C . HIS A 1 203 ? -1.682 17.652 3.546 1.00 51.16 203 HIS A C 1
ATOM 1669 O O . HIS A 1 203 ? -0.511 17.717 3.157 1.00 51.16 203 HIS A O 1
ATOM 1675 N N . TYR A 1 204 ? -2.485 16.621 3.264 1.00 49.66 204 TYR A N 1
ATOM 1676 C CA . TYR A 1 204 ? -2.092 15.408 2.539 1.00 49.66 204 TYR A CA 1
ATOM 1677 C C . TYR A 1 204 ? -2.907 15.187 1.263 1.00 49.66 204 TYR A C 1
ATOM 1679 O O . TYR A 1 204 ? -2.304 14.684 0.285 1.00 49.66 204 TYR A O 1
#

InterPro domains:
  IPR024599 Retinoblastoma-associated protein, N-terminal [PF11934] (15-128)
  IPR024599 Retinoblastoma-associated protein, N-terminal [SM01367] (8-129)
  IPR028309 Retinoblastoma protein family [PTHR13742] (15-188)

Secondary structure (DSSP, 8-state):
--SSGGGGSSPPSS-HHHHHHHHT--HHHHHHHHHHHHHHTT--HHHHHHHHHHHHHHHHHHHHHHHHHHHHHHHB----TT-SSSS-HHHHHHHHHHHHHHHHHT-S---HHHHHHHHHHHHHHHHHHHHHTT-GGGB-HHHHHHHH--TT---HHHHHHHHTT--HHHHHHHIIIIIHHHHHHHSTTS-SSS--HHHHGGG-

Nearest PDB structures (foldseek):
  2qdj-assembly1_A  TM=6.760E-01  e=1.441E-04  Homo sapiens
  4akv-assembly1_A  TM=1.701E-01  e=5.516E+00  Homo sapiens

Solvent-accessible surface area (backbone atoms only — not comparable to full-atom values): 12020 Å² total; per-residue (Å²): 143,76,69,76,72,64,69,80,74,60,79,72,93,61,52,71,69,53,50,32,62,76,69,72,46,53,75,68,56,46,52,54,54,49,51,55,48,40,62,75,65,70,51,60,69,66,59,55,54,51,51,51,50,52,54,51,48,50,52,35,51,54,53,46,55,63,53,46,54,63,55,48,62,56,44,34,33,89,40,63,87,86,55,97,58,92,71,32,41,69,56,53,53,49,48,56,50,50,52,42,54,55,55,47,72,69,45,95,60,71,46,62,65,60,46,43,39,50,42,48,50,52,52,42,51,53,52,52,36,37,60,72,70,67,43,58,87,48,39,25,67,68,35,52,51,67,38,56,73,44,93,90,47,78,45,55,61,56,52,49,14,70,77,66,78,44,60,53,68,60,36,52,48,43,40,65,74,42,48,66,73,41,45,64,76,77,41,59,86,62,65,87,88,57,67,58,50,84,85,42,60,91,81,108

pLDDT: mean 85.77, std 14.52, range [37.25, 98.44]

Foldseek 3Di:
DPPVVVVPPDDPPDDPVRVCVVVVHDPVRVLVVVLVVCVVVVHDPVVVVVSVVVVQLVVLLVVLLVLLVVVLVQWWDAADPPDPDLDGSVLVSVVLSVLLVLLCVVDPDNDNQLSNLSSQLSVVQSSVLCVVVVVCNTTDPVNVCQQQVDPVHGDSSVSVCVVRVHPSVVSVCCVPPPVVVCVCVSVVVCDDPGNNCSVCSVVD

Mean predicted aligned error: 7.55 Å

Sequence (204 aa):
MLEMEKFHQRPFPYSMLTILKICSVSVMEFFDKLSRWIDIATSSKRIQEHSLKIQSSLAVSVVIFKKLLPIFRTLFQYVPSGSTQSFYSNSLFTLVWLIIVIMKKSLPTEDLLTCFHMMLCVVELVYKDLCFHECDEHIDQESVNHMMEDKDGVRVLEVLCRSFDGVLLDAKHLRTHWFNTKRENILPNLNHKDLDIPANYEHY

Radius of gyration: 20.63 Å; Cα contacts (8 Å, |Δi|>4): 156; chains: 1; bounding box: 55×34×57 Å